Protein AF-A0A1H6FR78-F1 (afdb_monomer_lite)

Radius of gyration: 41.28 Å; chains: 1; bounding box: 86×78×127 Å

pLDDT: mean 72.67, std 25.55, range [26.09, 98.56]

InterPro domains:
  IPR058872 Profilin fold domain, halobacteria [PF26420] (113-208)
  IPR058872 Profilin fold domain, halobacteria [PF26420] (233-324)

Secondary structure (DSSP, 8-state):
---------SSS-----HHHHHHHHHHHHHHHHHHTTSS-S-------HHHHHHHHHHHHHHHTTS------TTTHHHHHHHHHHHTTS-----------HHHHHHHHHHHHHHHHHHHHHHHHHHHHHHHHHHHHHHHHTSSEEEEEEE-SSEEEEEEEETTEEEEEEEEESSS--EEEE-SS-PPPHHHHHHHHHHHHHHHHHHHHHHHTTTTTTTTS---PPPPPP-HHHHHHHHHHHHHHHHHHHHHHHHHHHHH-SEEEEEEEETTEEEEEEEETTEEEEEEESSTT-EEEE-SS-PPPHHHHHHHTTHHHHHHHHHHHHHHHHHHHHHT-------

Foldseek 3Di:
DDDDDDDDDDDPDDDDDPVVVVVVVVVVVVVVVVVVVPDDDDDDDDDDPVVVVVVVVVVVVVQVVVDDDDDDDPPVVVPVVVVVVVVPPPDDDDDDDDPDPPPVVVVVVVVVVLVVVLVVQLVVVQVVLLVLLQVVCVVVVHQWDWDWFDDPFFIWIFTGGNSHTQWIWTDGPDDDIFGSHHPPDRTDRVNNVVVVVCVVVRVVRSVVVVCVCVCVCVPPDPDDDDDDDCVVLVVVLVVLLVVLQVLLLVLLQVCCVPPNAWDKDWDAFPNWIWIWTGGRSGTQWIFIHPPPTFTSDHPPDHTDSVVSVVCSVRSVVVVVVSVVVVVVVVVVVVPDDPDPDD

Structure (mmCIF, N/CA/C/O backbone):
data_AF-A0A1H6FR78-F1
#
_entry.id   AF-A0A1H6FR78-F1
#
loop_
_atom_site.group_PDB
_atom_site.id
_atom_site.type_symbol
_atom_site.label_atom_id
_atom_site.label_alt_id
_atom_site.label_comp_id
_atom_site.label_asym_id
_atom_site.label_entity_id
_atom_site.label_seq_id
_atom_site.pdbx_PDB_ins_code
_atom_site.Cartn_x
_atom_site.Cartn_y
_atom_site.Cartn_z
_atom_site.occupancy
_atom_site.B_iso_or_equiv
_atom_site.auth_seq_id
_atom_site.auth_comp_id
_atom_site.auth_asym_id
_atom_site.auth_atom_id
_atom_site.pdbx_PDB_model_num
ATOM 1 N N . MET A 1 1 ? 3.682 32.209 -3.645 1.00 30.00 1 MET A N 1
ATOM 2 C CA . MET A 1 1 ? 2.782 31.674 -2.605 1.00 30.00 1 MET A CA 1
ATOM 3 C C . MET A 1 1 ? 2.202 30.412 -3.212 1.00 30.00 1 MET A C 1
ATOM 5 O O . MET A 1 1 ? 1.354 30.512 -4.079 1.00 30.00 1 MET A O 1
ATOM 9 N N . PHE A 1 2 ? 2.826 29.270 -2.925 1.00 29.75 2 PHE A N 1
ATOM 10 C CA . PHE A 1 2 ? 2.414 27.967 -3.448 1.00 29.75 2 PHE A CA 1
ATOM 11 C C . PHE A 1 2 ? 1.325 27.424 -2.532 1.00 29.75 2 PHE A C 1
ATOM 13 O O . PHE A 1 2 ? 1.589 27.315 -1.337 1.00 29.75 2 PHE A O 1
ATOM 20 N N . GLN A 1 3 ? 0.152 27.089 -3.069 1.00 28.72 3 GLN A N 1
ATOM 21 C CA . GLN A 1 3 ? -0.768 26.176 -2.398 1.00 28.72 3 GLN A CA 1
ATOM 22 C C . GLN A 1 3 ? -1.690 25.455 -3.392 1.00 28.72 3 GLN A C 1
ATOM 24 O O . GLN A 1 3 ? -2.384 26.084 -4.184 1.00 28.72 3 GLN A O 1
ATOM 29 N N . ASP A 1 4 ? -1.620 24.127 -3.282 1.00 27.92 4 ASP A N 1
ATOM 30 C CA . ASP A 1 4 ? -2.621 23.089 -3.534 1.00 27.92 4 ASP A CA 1
ATOM 31 C C . ASP A 1 4 ? -3.167 22.877 -4.954 1.00 27.92 4 ASP A C 1
ATOM 33 O O . ASP A 1 4 ? -4.267 23.286 -5.313 1.00 27.92 4 ASP A O 1
ATOM 37 N N . VAL A 1 5 ? -2.419 22.070 -5.714 1.00 29.92 5 VAL A N 1
ATOM 38 C CA . VAL A 1 5 ? -2.980 21.182 -6.741 1.00 29.92 5 VAL A CA 1
ATOM 39 C C . VAL A 1 5 ? -3.346 19.869 -6.045 1.00 29.92 5 VAL A C 1
ATOM 41 O O . VAL A 1 5 ? -2.473 19.064 -5.724 1.00 29.92 5 VAL A O 1
ATOM 44 N N . LEU A 1 6 ? -4.635 19.663 -5.778 1.00 26.09 6 LEU A N 1
ATOM 45 C CA . LEU A 1 6 ? -5.169 18.350 -5.417 1.00 26.09 6 LEU A CA 1
ATOM 46 C C . LEU A 1 6 ? -5.268 17.515 -6.698 1.00 26.09 6 LEU A C 1
ATOM 48 O O . LEU A 1 6 ? -6.136 17.752 -7.535 1.00 26.09 6 LEU A O 1
ATOM 52 N N . VAL A 1 7 ? -4.339 16.573 -6.854 1.00 34.00 7 VAL A N 1
ATOM 53 C CA . VAL A 1 7 ? -4.368 15.540 -7.894 1.00 34.00 7 VAL A CA 1
ATOM 54 C C . VAL A 1 7 ? -5.164 14.369 -7.330 1.00 34.00 7 VAL A C 1
ATOM 56 O O . VAL A 1 7 ? -4.667 13.663 -6.454 1.00 34.00 7 VAL A O 1
ATOM 59 N N . ASP A 1 8 ? -6.401 14.190 -7.791 1.00 27.95 8 ASP A N 1
ATOM 60 C CA . ASP A 1 8 ? -7.150 12.963 -7.525 1.00 27.95 8 ASP A CA 1
ATOM 61 C C . ASP A 1 8 ? -6.842 11.960 -8.642 1.00 27.95 8 ASP A C 1
ATOM 63 O O . ASP A 1 8 ? -6.988 12.249 -9.829 1.00 27.95 8 ASP A O 1
ATOM 67 N N . SER A 1 9 ? -6.314 10.809 -8.243 1.00 37.75 9 SER A N 1
ATOM 68 C CA . SER A 1 9 ? -5.796 9.756 -9.111 1.00 37.75 9 SER A CA 1
ATOM 69 C C . SER A 1 9 ? -6.881 8.706 -9.295 1.00 37.75 9 SER A C 1
ATOM 71 O O . SER A 1 9 ? -6.934 7.765 -8.511 1.00 37.75 9 SER A O 1
ATOM 73 N N . TYR A 1 10 ? -7.707 8.834 -10.330 1.00 32.78 10 TYR A N 1
ATOM 74 C CA . TYR A 1 10 ? -8.371 7.706 -10.990 1.00 32.78 10 TYR A CA 1
ATOM 75 C C . TYR A 1 10 ? -8.733 8.151 -12.415 1.00 32.78 10 TYR A C 1
ATOM 77 O O . TYR A 1 10 ? -9.627 8.971 -12.599 1.00 32.78 10 TYR A O 1
ATOM 85 N N . ASP A 1 11 ? -8.030 7.575 -13.394 1.00 30.36 11 ASP A N 1
ATOM 86 C CA . ASP A 1 11 ? -8.078 7.848 -14.841 1.00 30.36 11 ASP A CA 1
ATOM 87 C C . ASP A 1 11 ? -7.281 9.095 -15.288 1.00 30.36 11 ASP A C 1
ATOM 89 O O . ASP A 1 11 ? -7.528 10.218 -14.858 1.00 30.36 11 ASP A O 1
ATOM 93 N N . ASP A 1 12 ? -6.282 8.881 -16.146 1.00 34.88 12 ASP A N 1
ATOM 94 C CA . ASP A 1 12 ? -5.115 9.748 -16.399 1.00 34.88 12 ASP A CA 1
ATOM 95 C C . ASP A 1 12 ? -5.430 10.989 -17.274 1.00 34.88 12 ASP A C 1
ATOM 97 O O . ASP A 1 12 ? -4.791 11.275 -18.288 1.00 34.88 12 ASP A O 1
ATOM 101 N N . THR A 1 13 ? -6.470 11.746 -16.908 1.00 30.31 13 THR A N 1
ATOM 102 C CA . THR A 1 13 ? -6.858 13.004 -17.563 1.00 30.31 13 THR A CA 1
ATOM 103 C C . THR A 1 13 ? -6.692 14.169 -16.590 1.00 30.31 13 THR A C 1
ATOM 105 O O . THR A 1 13 ? -7.493 14.345 -15.675 1.00 30.31 13 THR A O 1
ATOM 108 N N . ILE A 1 14 ? -5.678 15.015 -16.802 1.00 36.44 14 ILE A N 1
ATOM 109 C CA . ILE A 1 14 ? -5.510 16.260 -16.036 1.00 36.44 14 ILE A CA 1
ATOM 110 C C . ILE A 1 14 ? -6.679 17.199 -16.369 1.00 36.44 14 ILE A C 1
ATOM 112 O O . ILE A 1 14 ? -6.724 17.794 -17.446 1.00 36.44 14 ILE A O 1
ATOM 116 N N . GLN A 1 15 ? -7.632 17.344 -15.447 1.00 32.19 15 GLN A N 1
ATOM 117 C CA . GLN A 1 15 ? -8.658 18.381 -15.528 1.00 32.19 15 GLN A CA 1
ATOM 118 C C . GLN A 1 15 ? -8.153 19.643 -14.829 1.00 32.19 15 GLN A C 1
ATOM 120 O O . GLN A 1 15 ? -8.060 19.703 -13.604 1.00 32.19 15 GLN A O 1
ATOM 125 N N . TYR A 1 16 ? -7.809 20.662 -15.615 1.00 41.12 16 TYR A N 1
ATOM 126 C CA . TYR A 1 16 ? -7.556 21.996 -15.080 1.00 41.12 16 TYR A CA 1
ATOM 127 C C . TYR A 1 16 ? -8.877 22.604 -14.607 1.00 41.12 16 TYR A C 1
ATOM 129 O O . TYR A 1 16 ? -9.887 22.531 -15.307 1.00 41.12 16 TYR A O 1
ATOM 137 N N . THR A 1 17 ? -8.881 23.209 -13.422 1.00 37.78 17 THR A N 1
ATOM 138 C CA . THR A 1 17 ? -10.039 23.965 -12.941 1.00 37.78 17 THR A CA 1
ATOM 139 C C . THR A 1 17 ? -10.199 25.246 -13.765 1.00 37.78 17 THR A C 1
ATOM 141 O O . THR A 1 17 ? -9.205 25.861 -14.156 1.00 37.78 17 THR A O 1
ATOM 144 N N . ASP A 1 18 ? -11.441 25.684 -14.006 1.00 39.91 18 ASP A N 1
ATOM 145 C CA . ASP A 1 18 ? -11.742 26.907 -14.779 1.00 39.91 18 ASP A CA 1
ATOM 146 C C . ASP A 1 18 ? -10.986 28.144 -14.249 1.00 39.91 18 ASP A C 1
ATOM 148 O O . ASP A 1 18 ? -10.554 28.995 -15.022 1.00 39.91 18 ASP A O 1
ATOM 152 N N . ALA A 1 19 ? -10.718 28.193 -12.940 1.00 40.41 19 ALA A N 1
ATOM 153 C CA . ALA A 1 19 ? -9.954 29.262 -12.299 1.00 40.41 19 ALA A CA 1
ATOM 154 C C . ALA A 1 19 ? -8.484 29.349 -12.766 1.00 40.41 19 ALA A C 1
ATOM 156 O O . ALA A 1 19 ? -7.924 30.441 -12.829 1.00 40.41 19 ALA A O 1
ATOM 157 N N . PHE A 1 20 ? -7.851 28.223 -13.115 1.00 42.97 20 PHE A N 1
ATOM 158 C CA . PHE A 1 20 ? -6.478 28.209 -13.633 1.00 42.97 20 PHE A CA 1
ATOM 159 C C . PHE A 1 20 ? -6.413 28.716 -15.081 1.00 42.97 20 PHE A C 1
ATOM 161 O O . PHE A 1 20 ? -5.472 29.416 -15.454 1.00 42.97 20 PHE A O 1
ATOM 168 N N . LEU A 1 21 ? -7.431 28.404 -15.889 1.00 42.28 21 LEU A N 1
ATOM 169 C CA . LEU A 1 21 ? -7.524 28.865 -17.275 1.00 42.28 21 LEU A CA 1
ATOM 170 C C . LEU A 1 21 ? -7.845 30.361 -17.364 1.00 42.28 21 LEU A C 1
ATOM 172 O O . LEU A 1 21 ? -7.290 31.037 -18.227 1.00 42.28 21 LEU A O 1
ATOM 176 N N . GLU A 1 22 ? -8.678 30.894 -16.466 1.00 44.56 22 GLU A N 1
ATOM 177 C CA . GLU A 1 22 ? -8.947 32.338 -16.403 1.00 44.56 22 GLU A CA 1
ATOM 178 C C . GLU A 1 22 ? -7.706 33.138 -15.980 1.00 44.56 22 GLU A C 1
ATOM 180 O O . GLU A 1 22 ? -7.392 34.143 -16.611 1.00 44.56 22 GLU A O 1
ATOM 185 N N . GLN A 1 23 ? -6.925 32.650 -15.010 1.00 46.62 23 GLN A N 1
ATOM 186 C CA . GLN A 1 23 ? -5.673 33.293 -14.587 1.00 46.62 23 GLN A CA 1
ATOM 187 C C . GLN A 1 23 ? -4.620 33.326 -15.712 1.00 46.62 23 GLN A C 1
ATOM 189 O O . GLN A 1 23 ? -3.944 34.334 -15.907 1.00 46.62 23 GLN A O 1
ATOM 194 N N . LEU A 1 24 ? -4.496 32.237 -16.480 1.00 45.19 24 LEU A N 1
ATOM 195 C CA . LEU A 1 24 ? -3.565 32.150 -17.610 1.00 45.19 24 LEU A CA 1
ATOM 196 C C . LEU A 1 24 ? -3.977 33.074 -18.769 1.00 45.19 24 LEU A C 1
ATOM 198 O O . LEU A 1 24 ? -3.119 33.591 -19.482 1.00 45.19 24 LEU A O 1
ATOM 202 N N . LEU A 1 25 ? -5.284 33.266 -18.969 1.00 48.41 25 LEU A N 1
ATOM 203 C CA . LEU A 1 25 ? -5.824 34.169 -19.984 1.00 48.41 25 LEU A CA 1
ATOM 204 C C . LEU A 1 25 ? -5.650 35.639 -19.590 1.00 48.41 25 LEU A C 1
ATOM 206 O O . LEU A 1 25 ? -5.256 36.421 -20.452 1.00 48.41 25 LEU A O 1
ATOM 210 N N . ASP A 1 26 ? -5.855 35.991 -18.319 1.00 48.09 26 ASP A N 1
ATOM 211 C CA . ASP A 1 26 ? -5.603 37.344 -17.804 1.00 48.09 26 ASP A CA 1
ATOM 212 C C . ASP A 1 26 ? -4.114 37.723 -17.923 1.00 48.09 26 ASP A C 1
ATOM 214 O O . ASP A 1 26 ? -3.786 38.813 -18.394 1.00 48.09 26 ASP A O 1
ATOM 218 N N . ASP A 1 27 ? -3.194 36.807 -17.598 1.00 43.88 27 ASP A N 1
ATOM 219 C CA . ASP A 1 27 ? -1.747 37.051 -17.727 1.00 43.88 27 ASP A CA 1
ATOM 220 C C . ASP A 1 27 ? -1.300 37.211 -19.199 1.00 43.88 27 ASP A C 1
ATOM 222 O O . ASP A 1 27 ? -0.370 37.966 -19.496 1.00 43.88 27 ASP A O 1
ATOM 226 N N . LEU A 1 28 ? -1.985 36.548 -20.140 1.00 43.88 28 LEU A N 1
ATOM 227 C CA . LEU A 1 28 ? -1.762 36.687 -21.586 1.00 43.88 28 LEU A CA 1
ATOM 228 C C . LEU A 1 28 ? -2.369 37.976 -22.162 1.00 43.88 28 LEU A C 1
ATOM 230 O O . LEU A 1 28 ? -1.804 38.546 -23.098 1.00 43.88 28 LEU A O 1
ATOM 234 N N . GLU A 1 29 ? -3.492 38.454 -21.620 1.00 41.81 29 GLU A N 1
ATOM 235 C CA . GLU A 1 29 ? -4.137 39.703 -22.052 1.00 41.81 29 GLU A CA 1
ATOM 236 C C . GLU A 1 29 ? -3.302 40.931 -21.639 1.00 41.81 29 GLU A C 1
ATOM 238 O O . GLU A 1 29 ? -3.151 41.871 -22.424 1.00 41.81 29 GLU A O 1
ATOM 243 N N . VAL A 1 30 ? -2.642 40.870 -20.474 1.00 37.47 30 VAL A N 1
ATOM 244 C CA . VAL A 1 30 ? -1.713 41.908 -19.987 1.00 37.47 30 VAL A CA 1
ATOM 245 C C . VAL A 1 30 ? -0.471 42.048 -20.881 1.00 37.47 30 VAL A C 1
ATOM 247 O O . VAL A 1 30 ? 0.024 43.159 -21.075 1.00 37.47 30 VAL A O 1
ATOM 250 N N . GLU A 1 31 ? 0.036 40.966 -21.484 1.00 35.38 31 GLU A N 1
ATOM 251 C CA . GLU A 1 31 ? 1.235 41.042 -22.337 1.00 35.38 31 GLU A CA 1
ATOM 252 C C . GLU A 1 31 ? 0.953 41.604 -23.746 1.00 35.38 31 GLU A C 1
ATOM 254 O O . GLU A 1 31 ? 1.851 42.169 -24.380 1.00 35.38 31 GLU A O 1
ATOM 259 N N . ILE A 1 32 ? -0.291 41.496 -24.228 1.00 37.84 32 ILE A N 1
ATOM 260 C CA . ILE A 1 32 ? -0.717 42.036 -25.529 1.00 37.84 32 ILE A CA 1
ATOM 261 C C . ILE A 1 32 ? -0.929 43.555 -25.443 1.00 37.84 32 ILE A C 1
ATOM 263 O O . ILE A 1 32 ? -0.451 44.279 -26.317 1.00 37.84 32 ILE A O 1
ATOM 267 N N . GLU A 1 33 ? -1.543 44.061 -24.365 1.00 34.00 33 GLU A N 1
ATOM 268 C CA . GLU A 1 33 ? -1.727 45.511 -24.160 1.00 34.00 33 GLU A CA 1
ATOM 269 C C . GLU A 1 33 ? -0.393 46.254 -23.962 1.00 34.00 33 GLU A C 1
ATOM 271 O O . GLU A 1 33 ? -0.232 47.386 -24.417 1.00 34.00 33 GLU A O 1
ATOM 276 N N . VAL A 1 34 ? 0.604 45.609 -23.343 1.00 34.56 34 VAL A N 1
ATOM 277 C CA . VAL A 1 34 ? 1.933 46.212 -23.124 1.00 34.56 34 VAL A CA 1
ATOM 278 C C . VAL A 1 34 ? 2.748 46.305 -24.421 1.00 34.56 34 VAL A C 1
ATOM 280 O O . VAL A 1 34 ? 3.613 47.174 -24.535 1.00 34.56 34 VAL A O 1
ATOM 283 N N . ARG A 1 35 ? 2.469 45.465 -25.429 1.00 34.66 35 ARG A N 1
ATOM 284 C CA . ARG A 1 35 ? 3.219 45.455 -26.697 1.00 34.66 35 ARG A CA 1
ATOM 285 C C . ARG A 1 35 ? 2.636 46.383 -27.774 1.00 34.66 35 ARG A C 1
ATOM 287 O O . ARG A 1 35 ? 3.370 46.774 -28.675 1.00 34.66 35 ARG A O 1
ATOM 294 N N . GLU A 1 36 ? 1.374 46.801 -27.657 1.00 37.44 36 GLU A N 1
ATOM 295 C CA . GLU A 1 36 ? 0.783 47.839 -28.526 1.00 37.44 36 GLU A CA 1
ATOM 296 C C . GLU A 1 36 ? 1.187 49.275 -28.130 1.00 37.44 36 GLU A C 1
ATOM 298 O O . GLU A 1 36 ? 0.927 50.217 -28.876 1.00 37.44 36 GLU A O 1
ATOM 303 N N . ALA A 1 37 ? 1.869 49.467 -26.996 1.00 35.22 37 ALA A N 1
ATOM 304 C CA . ALA A 1 37 ? 2.282 50.792 -26.531 1.00 35.22 37 ALA A CA 1
ATOM 305 C C . ALA A 1 37 ? 3.618 51.302 -27.113 1.00 35.22 37 ALA A C 1
ATOM 307 O O . ALA A 1 37 ? 3.965 52.452 -26.843 1.00 35.22 37 ALA A O 1
ATOM 308 N N . ASP A 1 38 ? 4.353 50.502 -27.903 1.00 39.22 38 ASP A N 1
ATOM 309 C CA . ASP A 1 38 ? 5.725 50.856 -28.327 1.00 39.22 38 ASP A CA 1
ATOM 310 C C . ASP A 1 38 ? 5.981 50.889 -29.849 1.00 39.22 38 ASP A C 1
ATOM 312 O O . ASP A 1 38 ? 7.104 51.153 -30.270 1.00 39.22 38 ASP A O 1
ATOM 316 N N . GLU A 1 39 ? 4.964 50.728 -30.707 1.00 38.28 39 GLU A N 1
ATOM 317 C CA . GLU A 1 39 ? 5.112 50.971 -32.157 1.00 38.28 39 GLU A CA 1
ATOM 318 C C . GLU A 1 39 ? 3.958 51.807 -32.751 1.00 38.28 39 GLU A C 1
ATOM 320 O O . GLU A 1 39 ? 3.056 51.320 -33.418 1.00 38.28 39 GLU A O 1
ATOM 325 N N . ASN A 1 40 ? 4.103 53.117 -32.536 1.00 33.41 40 ASN A N 1
ATOM 326 C CA . ASN A 1 40 ? 3.824 54.248 -33.430 1.00 33.41 40 ASN A CA 1
ATOM 327 C C . ASN A 1 40 ? 2.395 54.687 -33.819 1.00 33.41 40 ASN A C 1
ATOM 329 O O . ASN A 1 40 ? 1.518 53.935 -34.231 1.00 33.41 40 ASN A O 1
ATOM 333 N N . GLU A 1 41 ? 2.257 56.018 -33.808 1.00 43.41 41 GLU A N 1
ATOM 334 C CA . GLU A 1 41 ? 1.238 56.816 -34.485 1.00 43.41 41 GLU A CA 1
ATOM 335 C C . GLU A 1 41 ? 0.974 56.318 -35.921 1.00 43.41 41 GLU A C 1
ATOM 337 O O . GLU A 1 41 ? 1.841 56.396 -36.790 1.00 43.41 41 GLU A O 1
ATOM 342 N N . GLY A 1 42 ? -0.246 55.865 -36.211 1.00 30.66 42 GLY A N 1
ATOM 343 C CA . GLY A 1 42 ? -0.654 55.539 -37.580 1.00 30.66 42 GLY A CA 1
ATOM 344 C C . GLY A 1 42 ? -1.864 54.619 -37.610 1.00 30.66 42 GLY A C 1
ATOM 345 O O . GLY A 1 42 ? -1.774 53.473 -37.203 1.00 30.66 42 GLY A O 1
ATOM 346 N N . GLY A 1 43 ? -3.020 55.128 -38.034 1.00 34.00 43 GLY A N 1
ATOM 347 C CA . GLY A 1 43 ? -4.304 54.447 -37.860 1.00 34.00 43 GLY A CA 1
ATOM 348 C C . GLY A 1 43 ? -4.603 53.269 -38.800 1.00 34.00 43 GLY A C 1
ATOM 349 O O . GLY A 1 43 ? -4.041 53.154 -39.884 1.00 34.00 43 GLY A O 1
ATOM 350 N N . GLY A 1 44 ? -5.620 52.496 -38.392 1.00 29.88 44 GLY A N 1
ATOM 351 C CA . GLY A 1 44 ? -6.312 51.450 -39.163 1.00 29.88 44 GLY A CA 1
ATOM 352 C C . GLY A 1 44 ? -5.757 50.055 -38.859 1.00 29.88 44 GLY A C 1
ATOM 353 O O . GLY A 1 44 ? -4.559 49.861 -38.915 1.00 29.88 44 GLY A O 1
ATOM 354 N N . ASP A 1 45 ? -6.510 49.016 -38.517 1.00 34.09 45 ASP A N 1
ATOM 355 C CA . ASP A 1 45 ? -7.928 48.715 -38.665 1.00 34.09 45 ASP A CA 1
ATOM 356 C C . ASP A 1 45 ? -8.316 47.731 -37.544 1.00 34.09 45 ASP A C 1
ATOM 358 O O . ASP A 1 45 ? -7.505 46.942 -37.058 1.00 34.09 45 ASP A O 1
ATOM 362 N N . ARG A 1 46 ? -9.552 47.826 -37.068 1.00 38.66 46 ARG A N 1
ATOM 363 C CA . ARG A 1 46 ? -9.999 47.217 -35.813 1.00 38.66 46 ARG A CA 1
ATOM 364 C C . ARG A 1 46 ? -10.299 45.734 -36.048 1.00 38.66 46 ARG A C 1
ATOM 366 O O . ARG A 1 46 ? -11.426 45.389 -36.395 1.00 38.66 46 ARG A O 1
ATOM 373 N N . ILE A 1 47 ? -9.303 44.862 -35.864 1.00 38.94 47 ILE A N 1
ATOM 374 C CA . ILE A 1 47 ? -9.499 43.407 -35.935 1.00 38.94 47 ILE A CA 1
ATOM 375 C C . ILE A 1 47 ? -10.542 43.001 -34.884 1.00 38.94 47 ILE A C 1
ATOM 377 O O . ILE A 1 47 ? -10.411 43.265 -33.688 1.00 38.94 47 ILE A O 1
ATOM 381 N N . ASP A 1 48 ? -11.629 42.404 -35.367 1.00 41.00 48 ASP A N 1
ATOM 382 C CA . ASP A 1 48 ? -12.784 41.997 -34.577 1.00 41.00 48 ASP A CA 1
ATOM 383 C C . ASP A 1 48 ? -12.360 40.998 -33.483 1.00 41.00 48 ASP A C 1
ATOM 385 O O . ASP A 1 48 ? -11.816 39.927 -33.769 1.00 41.00 48 ASP A O 1
ATOM 389 N N . ARG A 1 49 ? -12.619 41.340 -32.212 1.00 41.50 49 ARG A N 1
ATOM 390 C CA . ARG A 1 49 ? -12.177 40.599 -31.009 1.00 41.50 49 ARG A CA 1
ATOM 391 C C . ARG A 1 49 ? -12.623 39.131 -30.991 1.00 41.50 49 ARG A C 1
ATOM 393 O O . ARG A 1 49 ? -12.077 38.320 -30.247 1.00 41.50 49 ARG A O 1
ATOM 400 N N . ARG A 1 50 ? -13.616 38.763 -31.809 1.00 36.66 50 ARG A N 1
ATOM 401 C CA . ARG A 1 50 ? -14.067 37.373 -31.979 1.00 36.66 50 ARG A CA 1
ATOM 402 C C . ARG A 1 50 ? -13.170 36.544 -32.903 1.00 36.66 50 ARG A C 1
ATOM 404 O O . ARG A 1 50 ? -13.054 35.342 -32.679 1.00 36.66 50 ARG A O 1
ATOM 411 N N . ALA A 1 51 ? -12.508 37.158 -33.885 1.00 35.22 51 ALA A N 1
ATOM 412 C CA . ALA A 1 51 ? -11.585 36.466 -34.786 1.00 35.22 51 ALA A CA 1
ATOM 413 C C . ALA A 1 51 ? -10.265 36.110 -34.077 1.00 35.22 51 ALA A C 1
ATOM 415 O O . ALA A 1 51 ? -9.776 34.992 -34.228 1.00 35.22 51 ALA A O 1
ATOM 416 N N . GLY A 1 52 ? -9.754 37.002 -33.218 1.00 35.09 52 GLY A N 1
ATOM 417 C CA . GLY A 1 52 ? -8.565 36.739 -32.393 1.00 35.09 52 GLY A CA 1
ATOM 418 C C . GLY A 1 52 ? -8.751 35.566 -31.421 1.00 35.09 52 GLY A C 1
ATOM 419 O O . GLY A 1 52 ? -7.894 34.688 -31.339 1.00 35.09 52 GLY A O 1
ATOM 420 N N . ARG A 1 53 ? -9.923 35.473 -30.769 1.00 37.38 53 ARG A N 1
ATOM 421 C CA . ARG A 1 53 ? -10.274 34.348 -29.878 1.00 37.38 53 ARG A CA 1
ATOM 422 C C . ARG A 1 53 ? -10.309 32.995 -30.598 1.00 37.38 53 ARG A C 1
ATOM 424 O O . ARG A 1 53 ? -9.856 32.001 -30.040 1.00 37.38 53 ARG A O 1
ATOM 431 N N . ALA A 1 54 ? -10.809 32.942 -31.834 1.00 36.31 54 ALA A N 1
ATOM 432 C CA . ALA A 1 54 ? -10.885 31.696 -32.602 1.00 36.31 54 ALA A CA 1
ATOM 433 C C . ALA A 1 54 ? -9.507 31.211 -33.090 1.00 36.31 54 ALA A C 1
ATOM 435 O O . ALA A 1 54 ? -9.255 30.006 -33.118 1.00 36.31 54 ALA A O 1
ATOM 436 N N . VAL A 1 55 ? -8.598 32.136 -33.424 1.00 39.38 55 VAL A N 1
ATOM 437 C CA . VAL A 1 55 ? -7.222 31.807 -33.829 1.00 39.38 55 VAL A CA 1
ATOM 438 C C . VAL A 1 55 ? -6.394 31.329 -32.634 1.00 39.38 55 VAL A C 1
ATOM 440 O O . VAL A 1 55 ? -5.691 30.332 -32.763 1.00 39.38 55 VAL A O 1
ATOM 443 N N . ALA A 1 56 ? -6.537 31.952 -31.459 1.00 40.25 56 ALA A N 1
ATOM 444 C CA . ALA A 1 56 ? -5.845 31.524 -30.240 1.00 40.25 56 ALA A CA 1
ATOM 445 C C . ALA A 1 56 ? -6.295 30.128 -29.772 1.00 40.25 56 ALA A C 1
ATOM 447 O O . ALA A 1 56 ? -5.455 29.268 -29.518 1.00 40.25 56 ALA A O 1
ATOM 448 N N . ILE A 1 57 ? -7.607 29.855 -29.759 1.00 42.22 57 ILE A N 1
ATOM 449 C CA . ILE A 1 57 ? -8.154 28.532 -29.405 1.00 42.22 57 ILE A CA 1
ATOM 450 C C . ILE A 1 57 ? -7.756 27.473 -30.450 1.00 42.22 57 ILE A C 1
ATOM 452 O O . ILE A 1 57 ? -7.403 26.350 -30.090 1.00 42.22 57 ILE A O 1
ATOM 456 N N . GLY A 1 58 ? -7.744 27.828 -31.741 1.00 34.09 58 GLY A N 1
ATOM 457 C CA . GLY A 1 58 ? -7.300 26.937 -32.816 1.00 34.09 58 GLY A CA 1
ATOM 458 C C . GLY A 1 58 ? -5.803 26.608 -32.767 1.00 34.09 58 GLY A C 1
ATOM 459 O O . GLY A 1 58 ? -5.413 25.478 -33.066 1.00 34.09 58 GLY A O 1
ATOM 460 N N . LEU A 1 59 ? -4.963 27.562 -32.352 1.00 37.41 59 LEU A N 1
ATOM 461 C CA . LEU A 1 59 ? -3.524 27.362 -32.180 1.00 37.41 59 LEU A CA 1
ATOM 462 C C . LEU A 1 59 ? -3.227 26.521 -30.929 1.00 37.41 59 LEU A C 1
ATOM 464 O O . LEU A 1 59 ? -2.411 25.606 -30.996 1.00 37.41 59 LEU A O 1
ATOM 468 N N . PHE A 1 60 ? -3.955 26.751 -29.831 1.00 37.09 60 PHE A N 1
ATOM 469 C CA . PHE A 1 60 ? -3.814 25.989 -28.586 1.00 37.09 60 PHE A CA 1
ATOM 470 C C . PHE A 1 60 ? -4.274 24.531 -28.747 1.00 37.09 60 PHE A C 1
ATOM 472 O O . PHE A 1 60 ? -3.571 23.610 -28.338 1.00 37.09 60 PHE A O 1
ATOM 479 N N . ALA A 1 61 ? -5.388 24.289 -29.450 1.00 34.53 61 ALA A N 1
ATOM 480 C CA . ALA A 1 61 ? -5.857 22.937 -29.772 1.00 34.53 61 ALA A CA 1
ATOM 481 C C . ALA A 1 61 ? -4.913 22.184 -30.732 1.00 34.53 61 ALA A C 1
ATOM 483 O O . ALA A 1 61 ? -4.826 20.956 -30.689 1.00 34.53 61 ALA A O 1
ATOM 484 N N . ARG A 1 62 ? -4.175 22.903 -31.591 1.00 30.45 62 ARG A N 1
ATOM 485 C CA . ARG A 1 62 ? -3.155 22.310 -32.471 1.00 30.45 62 ARG A CA 1
ATOM 486 C C . ARG A 1 62 ? -1.846 22.023 -31.730 1.00 30.45 62 ARG A C 1
ATOM 488 O O . ARG A 1 62 ? -1.206 21.020 -32.034 1.00 30.45 62 ARG A O 1
ATOM 495 N N . LEU A 1 63 ? -1.498 22.844 -30.739 1.00 35.03 63 LEU A N 1
ATOM 496 C CA . LEU A 1 63 ? -0.349 22.642 -29.851 1.00 35.03 63 LEU A CA 1
ATOM 497 C C . LEU A 1 63 ? -0.583 21.498 -28.849 1.00 35.03 63 LEU A C 1
ATOM 499 O O . LEU A 1 63 ? 0.331 20.726 -28.597 1.00 35.03 63 LEU A O 1
ATOM 503 N N . HIS A 1 64 ? -1.819 21.273 -28.393 1.00 35.22 64 HIS A N 1
ATOM 504 C CA . HIS A 1 64 ? -2.149 20.135 -27.519 1.00 35.22 64 HIS A CA 1
ATOM 505 C C . HIS A 1 64 ? -2.044 18.758 -28.209 1.00 35.22 64 HIS A C 1
ATOM 507 O O . HIS A 1 64 ? -1.957 17.735 -27.535 1.00 35.22 64 HIS A O 1
ATOM 513 N N . ARG A 1 65 ? -2.035 18.711 -29.552 1.00 32.41 65 ARG A N 1
ATOM 514 C CA . ARG A 1 65 ? -1.857 17.473 -30.339 1.00 32.41 65 ARG A CA 1
ATOM 515 C C . ARG A 1 65 ? -0.385 17.128 -30.599 1.00 32.41 65 ARG A C 1
ATOM 517 O O . ARG A 1 65 ? -0.091 16.036 -31.073 1.00 32.41 65 ARG A O 1
ATOM 524 N N . VAL A 1 66 ? 0.527 18.050 -30.298 1.00 29.30 66 VAL A N 1
ATOM 525 C CA . VAL A 1 66 ? 1.978 17.887 -30.431 1.00 29.30 66 VAL A CA 1
ATOM 526 C C . VAL A 1 66 ? 2.572 18.180 -29.058 1.00 29.30 66 VAL A C 1
ATOM 528 O O . VAL A 1 66 ? 3.097 19.257 -28.807 1.00 29.30 66 VAL A O 1
ATOM 531 N N . GLY A 1 67 ? 2.393 17.247 -28.123 1.00 31.78 67 GLY A N 1
ATOM 532 C CA . GLY A 1 67 ? 2.825 17.441 -26.742 1.00 31.78 67 GLY A CA 1
ATOM 533 C C . GLY A 1 67 ? 4.336 17.626 -26.643 1.00 31.78 67 GLY A C 1
ATOM 534 O O . GLY A 1 67 ? 5.061 16.698 -26.964 1.00 31.78 67 GLY A O 1
ATOM 535 N N . TRP A 1 68 ? 4.794 18.792 -26.182 1.00 34.72 68 TRP A N 1
ATOM 536 C CA . TRP A 1 68 ? 6.133 19.038 -25.625 1.00 34.72 68 TRP A CA 1
ATOM 537 C C . TRP A 1 68 ? 5.999 20.162 -24.579 1.00 34.72 68 TRP A C 1
ATOM 539 O O . TRP A 1 68 ? 5.374 21.182 -24.847 1.00 34.72 68 TRP A O 1
ATOM 549 N N . VAL A 1 69 ? 6.289 19.889 -23.301 1.00 29.50 69 VAL A N 1
ATOM 550 C CA . VAL A 1 69 ? 7.598 20.018 -22.622 1.00 29.50 69 VAL A CA 1
ATOM 551 C C . VAL A 1 69 ? 8.107 21.465 -22.611 1.00 29.50 69 VAL A C 1
ATOM 553 O O . VAL A 1 69 ? 8.364 22.065 -23.649 1.00 29.50 69 VAL A O 1
ATOM 556 N N . PHE A 1 70 ? 8.248 21.969 -21.383 1.00 29.64 70 PHE A N 1
ATOM 557 C CA . PHE A 1 70 ? 8.828 23.240 -20.942 1.00 29.64 70 PHE A CA 1
ATOM 558 C C . PHE A 1 70 ? 9.870 23.842 -21.908 1.00 29.64 70 PHE A C 1
ATOM 560 O O . PHE A 1 70 ? 10.938 23.265 -22.114 1.00 29.64 70 PHE A O 1
ATOM 567 N N . LEU A 1 71 ? 9.593 25.045 -22.420 1.00 29.33 71 LEU A N 1
ATOM 568 C CA . LEU A 1 71 ? 10.582 25.932 -23.034 1.00 29.33 71 LEU A CA 1
ATOM 569 C C . LEU A 1 71 ? 10.454 27.336 -22.431 1.00 29.33 71 LEU A C 1
ATOM 571 O O . LEU A 1 71 ? 9.354 27.869 -22.292 1.00 29.33 71 LEU A O 1
ATOM 575 N N . ASP A 1 72 ? 11.603 27.902 -22.067 1.00 31.00 72 ASP A N 1
ATOM 576 C CA . ASP A 1 72 ? 11.773 29.255 -21.536 1.00 31.00 72 ASP A CA 1
ATOM 577 C C . ASP A 1 72 ? 11.319 30.319 -22.559 1.00 31.00 72 ASP A C 1
ATOM 579 O O . ASP A 1 72 ? 11.510 30.181 -23.770 1.00 31.00 72 ASP A O 1
ATOM 583 N N . SER A 1 73 ? 10.691 31.394 -22.078 1.00 34.84 73 SER A N 1
ATOM 584 C CA . SER A 1 73 ? 9.792 32.266 -22.857 1.00 34.84 73 SER A CA 1
ATOM 585 C C . SER A 1 73 ? 10.474 33.177 -23.890 1.00 34.84 73 SER A C 1
ATOM 587 O O . SER A 1 73 ? 9.798 33.900 -24.629 1.00 34.84 73 SER A O 1
ATOM 589 N N . ARG A 1 74 ? 11.809 33.162 -23.981 1.00 35.31 74 ARG A N 1
ATOM 590 C CA . ARG A 1 74 ? 12.569 34.065 -24.861 1.00 35.31 74 ARG A CA 1
ATOM 591 C C . ARG A 1 74 ? 12.849 33.510 -26.259 1.00 35.31 74 ARG A C 1
ATOM 593 O O . ARG A 1 74 ? 12.901 34.309 -27.191 1.00 35.31 74 ARG A O 1
ATOM 600 N N . ASP A 1 75 ? 12.921 32.193 -26.447 1.00 39.38 75 ASP A N 1
ATOM 601 C CA . ASP A 1 75 ? 13.305 31.609 -27.747 1.00 39.38 75 ASP A CA 1
ATOM 602 C C . ASP A 1 75 ? 12.132 31.412 -28.721 1.00 39.38 75 ASP A C 1
ATOM 604 O O . ASP A 1 75 ? 12.308 31.461 -29.940 1.00 39.38 75 ASP A O 1
ATOM 608 N N . ALA A 1 76 ? 10.896 31.313 -28.223 1.00 35.91 76 ALA A N 1
ATOM 609 C CA . ALA A 1 76 ? 9.710 31.212 -29.079 1.00 35.91 76 ALA A CA 1
ATOM 610 C C . ALA A 1 76 ? 9.448 32.493 -29.907 1.00 35.91 76 ALA A C 1
ATOM 612 O O . ALA A 1 76 ? 8.833 32.435 -30.974 1.00 35.91 76 ALA A O 1
ATOM 613 N N . ARG A 1 77 ? 9.947 33.654 -29.451 1.00 35.47 77 ARG A N 1
ATOM 614 C CA . ARG A 1 77 ? 9.768 34.957 -30.120 1.00 35.47 77 ARG A CA 1
ATOM 615 C C . ARG A 1 77 ? 10.600 35.110 -31.401 1.00 35.47 77 ARG A C 1
ATOM 617 O O . ARG A 1 77 ? 10.187 35.858 -32.282 1.00 35.47 77 ARG A O 1
ATOM 624 N N . GLY A 1 78 ? 11.731 34.409 -31.531 1.00 33.88 78 GLY A N 1
ATOM 625 C CA . GLY A 1 78 ? 12.618 34.521 -32.699 1.00 33.88 78 GLY A CA 1
ATOM 626 C C . GLY A 1 78 ? 12.101 33.782 -33.937 1.00 33.88 78 GLY A C 1
ATOM 627 O O . GLY A 1 78 ? 12.160 34.299 -35.050 1.00 33.88 78 GLY A O 1
ATOM 628 N N . ILE A 1 79 ? 11.512 32.602 -33.739 1.00 38.94 79 ILE A N 1
ATOM 629 C CA . ILE A 1 79 ? 11.146 31.688 -34.834 1.00 38.94 79 ILE A CA 1
ATOM 630 C C . ILE A 1 79 ? 9.894 32.170 -35.591 1.00 38.94 79 ILE A C 1
ATOM 632 O O . ILE A 1 79 ? 9.772 31.978 -36.801 1.00 38.94 79 ILE A O 1
ATOM 636 N N . ALA A 1 80 ? 8.969 32.851 -34.908 1.00 34.56 80 ALA A N 1
ATOM 637 C CA . ALA A 1 80 ? 7.732 33.332 -35.524 1.00 34.56 80 ALA A CA 1
ATOM 638 C C . ALA A 1 80 ? 7.944 34.534 -36.473 1.00 34.56 80 ALA A C 1
ATOM 640 O O . ALA A 1 80 ? 7.222 34.667 -37.462 1.00 34.56 80 ALA A O 1
ATOM 641 N N . LEU A 1 81 ? 8.947 35.384 -36.216 1.00 33.66 81 LEU A N 1
ATOM 642 C CA . LEU A 1 81 ? 9.225 36.581 -37.022 1.00 33.66 81 LEU A CA 1
ATOM 643 C C . LEU A 1 81 ? 9.995 36.278 -38.323 1.00 33.66 81 LEU A C 1
ATOM 645 O O . LEU A 1 81 ? 9.773 36.946 -39.333 1.00 33.66 81 LEU A O 1
ATOM 649 N N . GLU A 1 82 ? 10.839 35.242 -38.362 1.00 40.06 82 GLU A N 1
ATOM 650 C CA . GLU A 1 82 ? 11.556 34.862 -39.594 1.00 40.06 82 GLU A CA 1
ATOM 651 C C . GLU A 1 82 ? 10.642 34.235 -40.660 1.00 40.06 82 GLU A C 1
ATOM 653 O O . GLU A 1 82 ? 10.858 34.426 -41.860 1.00 40.06 82 GLU A O 1
ATOM 658 N N . SER A 1 83 ? 9.583 33.536 -40.244 1.00 37.25 83 SER A N 1
ATOM 659 C CA . SER A 1 83 ? 8.658 32.857 -41.162 1.00 37.25 83 SER A CA 1
ATOM 660 C C . SER A 1 83 ? 7.768 33.840 -41.948 1.00 37.25 83 SER A C 1
ATOM 662 O O . SER A 1 83 ? 7.480 33.638 -43.132 1.00 37.25 83 SER A O 1
ATOM 664 N N . LEU A 1 84 ? 7.403 34.972 -41.333 1.00 31.33 84 LEU A N 1
ATOM 665 C CA . LEU A 1 84 ? 6.593 36.017 -41.974 1.00 31.33 84 LEU A CA 1
ATOM 666 C C . LEU A 1 84 ? 7.387 36.832 -43.008 1.00 31.33 84 LEU A C 1
ATOM 668 O O . LEU A 1 84 ? 6.847 37.175 -44.060 1.00 31.33 84 LEU A O 1
ATOM 672 N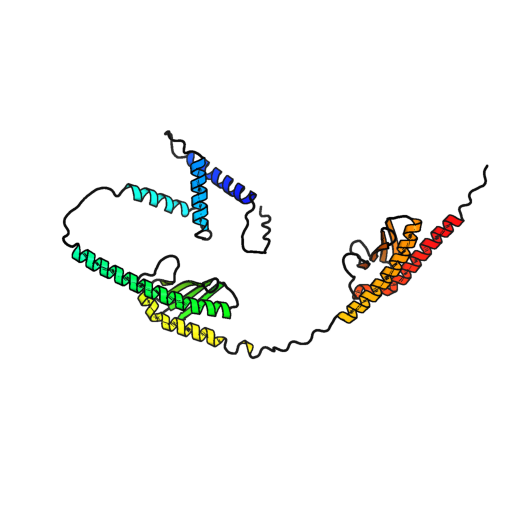 N . THR A 1 85 ? 8.681 37.071 -42.775 1.00 36.31 85 THR A N 1
ATOM 673 C CA . THR A 1 85 ? 9.531 37.862 -43.686 1.00 36.31 85 THR A CA 1
ATOM 674 C C . THR A 1 85 ? 9.932 37.087 -44.949 1.00 36.31 85 THR A C 1
ATOM 676 O O . THR A 1 85 ? 10.128 37.677 -46.010 1.00 36.31 85 THR A O 1
ATOM 679 N N . ARG A 1 86 ? 10.008 35.749 -44.882 1.00 35.16 86 ARG A N 1
ATOM 680 C CA . ARG A 1 86 ? 10.438 34.907 -46.016 1.00 35.16 86 ARG A CA 1
ATOM 681 C C . ARG A 1 86 ? 9.362 34.718 -47.089 1.00 35.16 86 ARG A C 1
ATOM 683 O O . ARG A 1 86 ? 9.691 34.483 -48.248 1.00 35.16 86 ARG A O 1
ATOM 690 N N . THR A 1 87 ? 8.092 34.865 -46.722 1.00 35.03 87 THR A N 1
ATOM 691 C CA . THR A 1 87 ? 6.959 34.647 -47.638 1.00 35.03 87 THR A CA 1
ATOM 692 C C . THR A 1 87 ? 6.725 35.843 -48.576 1.00 35.03 87 THR A C 1
ATOM 694 O O . THR A 1 87 ? 6.123 35.678 -49.631 1.00 35.03 87 THR A O 1
ATOM 697 N N . MET A 1 88 ? 7.238 37.040 -48.254 1.00 31.52 88 MET A N 1
ATOM 698 C CA . MET A 1 88 ? 6.988 38.259 -49.044 1.00 31.52 88 MET A CA 1
ATOM 699 C C . MET A 1 88 ? 8.072 38.621 -50.081 1.00 31.52 88 MET A C 1
ATOM 701 O O . MET A 1 88 ? 7.854 39.553 -50.851 1.00 31.52 88 MET A O 1
ATOM 705 N N . THR A 1 89 ? 9.202 37.900 -50.161 1.00 36.34 89 THR A N 1
ATOM 706 C CA . THR A 1 89 ? 10.377 38.361 -50.946 1.00 36.34 89 THR A CA 1
ATOM 707 C C . THR A 1 89 ? 10.655 37.601 -52.253 1.00 36.34 89 THR A C 1
ATOM 709 O O . THR A 1 89 ? 11.329 38.142 -53.121 1.00 36.34 89 THR A O 1
ATOM 712 N N . ASN A 1 90 ? 10.124 36.394 -52.477 1.00 36.66 90 ASN A N 1
ATOM 713 C CA . ASN A 1 90 ? 10.447 35.618 -53.687 1.00 36.66 90 ASN A CA 1
ATOM 714 C C . ASN A 1 90 ? 9.315 35.640 -54.717 1.00 36.66 90 ASN A C 1
ATOM 716 O O . ASN A 1 90 ? 8.530 34.702 -54.833 1.00 36.66 90 ASN A O 1
ATOM 720 N N . GLY A 1 91 ? 9.263 36.721 -55.487 1.00 38.50 91 GLY A N 1
ATOM 721 C CA . GLY A 1 91 ? 8.405 36.828 -56.656 1.00 38.50 91 GLY A CA 1
ATOM 722 C C . GLY A 1 91 ? 8.931 37.852 -57.650 1.00 38.50 91 GLY A C 1
ATOM 723 O O . GLY A 1 91 ? 8.301 38.888 -57.793 1.00 38.50 91 GLY A O 1
ATOM 724 N N . SER A 1 92 ? 10.069 37.586 -58.304 1.00 33.28 92 SER A N 1
ATOM 725 C CA . SER A 1 92 ? 10.370 38.051 -59.672 1.00 33.28 92 SER A CA 1
ATOM 726 C C . SER A 1 92 ? 11.744 37.554 -60.146 1.00 33.28 92 SER A C 1
ATOM 728 O O . SER A 1 92 ? 12.679 37.568 -59.354 1.00 33.28 92 SER A O 1
ATOM 730 N N . GLU A 1 93 ? 11.827 37.232 -61.446 1.00 32.19 93 GLU A N 1
ATOM 731 C CA . GLU A 1 93 ? 13.038 37.193 -62.305 1.00 32.19 93 GLU A CA 1
ATOM 732 C C . GLU A 1 93 ? 14.032 36.030 -62.051 1.00 32.19 93 GLU A C 1
ATOM 734 O O . GLU A 1 93 ? 14.314 35.665 -60.922 1.00 32.19 93 GLU A O 1
ATOM 739 N N . GLU A 1 94 ? 14.602 35.323 -63.030 1.00 31.70 94 GLU A N 1
ATOM 740 C CA . GLU A 1 94 ? 14.785 35.513 -64.472 1.00 31.70 94 GLU A CA 1
ATOM 741 C C . GLU A 1 94 ? 15.100 34.125 -65.073 1.00 31.70 94 GLU A C 1
ATOM 743 O O . GLU A 1 94 ? 15.728 33.288 -64.423 1.00 31.70 94 GLU A O 1
ATOM 748 N N . SER A 1 95 ? 14.613 33.842 -66.281 1.00 35.78 95 SER A N 1
ATOM 749 C CA . SER A 1 95 ? 14.867 32.589 -67.001 1.00 35.78 95 SER A CA 1
ATOM 750 C C . SER A 1 95 ? 16.047 32.769 -67.945 1.00 35.78 95 SER A C 1
ATOM 752 O O . SER A 1 95 ? 15.982 33.650 -68.792 1.00 35.78 95 SER A O 1
ATOM 754 N N . ASP A 1 96 ? 17.043 31.890 -67.858 1.00 32.28 96 ASP A N 1
ATOM 755 C CA . ASP A 1 96 ? 17.983 31.630 -68.948 1.00 32.28 96 ASP A CA 1
ATOM 756 C C . ASP A 1 96 ? 18.286 30.125 -69.034 1.00 32.28 96 ASP A C 1
ATOM 758 O O . ASP A 1 96 ? 18.310 29.402 -68.037 1.00 32.28 96 ASP A O 1
ATOM 762 N N . GLU A 1 97 ? 18.425 29.666 -70.276 1.00 44.41 97 GLU A N 1
ATOM 763 C CA . GLU A 1 97 ? 18.455 28.282 -70.756 1.00 44.41 97 GLU A CA 1
ATOM 764 C C . GLU A 1 97 ? 19.335 27.306 -69.953 1.00 44.41 97 GLU A C 1
ATOM 766 O O . GLU A 1 97 ? 20.559 27.420 -69.922 1.00 44.41 97 GLU A O 1
ATOM 771 N N . ILE A 1 98 ? 18.722 26.219 -69.468 1.00 42.97 98 ILE A N 1
ATOM 772 C CA . ILE A 1 98 ? 19.399 24.933 -69.264 1.00 42.97 98 ILE A CA 1
ATOM 773 C C . ILE A 1 98 ? 18.591 23.869 -70.010 1.00 42.97 98 ILE A C 1
ATOM 775 O O . ILE A 1 98 ? 17.483 23.505 -69.616 1.00 42.97 98 ILE A O 1
ATOM 779 N N . GLY A 1 99 ? 19.152 23.353 -71.103 1.00 47.41 99 GLY A N 1
ATOM 780 C CA . GLY A 1 99 ? 18.710 22.078 -71.650 1.00 47.41 99 GLY A CA 1
ATOM 781 C C . GLY A 1 99 ? 18.969 20.976 -70.624 1.00 47.41 99 GLY A C 1
ATOM 782 O O . GLY A 1 99 ? 20.114 20.776 -70.222 1.00 47.41 99 GLY A O 1
ATOM 783 N N . GLY A 1 100 ? 17.919 20.269 -70.202 1.00 43.03 100 GLY A N 1
ATOM 784 C CA . GLY A 1 100 ? 18.073 19.083 -69.361 1.00 43.03 100 GLY A CA 1
ATOM 785 C C . GLY A 1 100 ? 16.891 18.746 -68.464 1.00 43.03 100 GLY A C 1
ATOM 786 O O . GLY A 1 100 ? 17.127 18.408 -67.312 1.00 43.03 100 GLY A O 1
ATOM 787 N N . THR A 1 101 ? 15.645 18.795 -68.946 1.00 47.62 101 THR A N 1
ATOM 788 C CA . THR A 1 101 ? 14.532 18.191 -68.187 1.00 47.62 101 THR A CA 1
ATOM 789 C C . THR A 1 101 ? 14.747 16.684 -68.040 1.00 47.62 101 THR A C 1
ATOM 791 O O . THR A 1 101 ? 14.636 16.185 -66.939 1.00 47.62 101 THR A O 1
ATOM 794 N N . ASP A 1 102 ? 15.240 16.000 -69.077 1.00 49.50 102 ASP A N 1
ATOM 795 C CA . ASP A 1 102 ? 15.541 14.552 -69.068 1.00 49.50 102 ASP A CA 1
ATOM 796 C C . ASP A 1 102 ? 16.640 14.148 -68.053 1.00 49.50 102 ASP A C 1
ATOM 798 O O . ASP A 1 102 ? 16.598 13.081 -67.446 1.00 49.50 102 ASP A O 1
ATOM 802 N N . GLY A 1 103 ? 17.653 15.002 -67.852 1.00 43.22 103 GLY A N 1
ATOM 803 C CA . GLY A 1 103 ? 18.746 14.751 -66.900 1.00 43.22 103 GLY A CA 1
ATOM 804 C C . GLY A 1 103 ? 18.383 15.100 -65.455 1.00 43.22 103 GLY A C 1
ATOM 805 O O . GLY A 1 103 ? 18.859 14.443 -64.531 1.00 43.22 103 GLY A O 1
ATOM 806 N N . LEU A 1 104 ? 17.528 16.110 -65.265 1.00 44.78 104 LEU A N 1
ATOM 807 C CA . LEU A 1 104 ? 16.918 16.429 -63.975 1.00 44.78 104 LEU A CA 1
ATOM 808 C C . LEU A 1 104 ? 15.871 15.381 -63.590 1.00 44.78 104 LEU A C 1
ATOM 810 O O . LEU A 1 104 ? 15.884 14.949 -62.451 1.00 44.78 104 LEU A O 1
ATOM 814 N N . GLU A 1 105 ? 15.040 14.918 -64.523 1.00 48.72 105 GLU A N 1
ATOM 815 C CA . GLU A 1 105 ? 14.046 13.856 -64.314 1.00 48.72 105 GLU A CA 1
ATOM 816 C C . GLU A 1 105 ? 14.726 12.533 -63.934 1.00 48.72 105 GLU A C 1
ATOM 818 O O . GLU A 1 105 ? 14.378 11.955 -62.914 1.00 48.72 105 GLU A O 1
ATOM 823 N N . ALA A 1 106 ? 15.786 12.114 -64.636 1.00 55.56 106 ALA A N 1
ATOM 824 C CA . ALA A 1 106 ? 16.540 10.910 -64.264 1.00 55.56 106 ALA A CA 1
ATOM 825 C C . ALA A 1 106 ? 17.306 11.040 -62.927 1.00 55.56 106 ALA A C 1
ATOM 827 O O . ALA A 1 106 ? 17.469 10.058 -62.201 1.00 55.56 106 ALA A O 1
ATOM 828 N N . ALA A 1 107 ? 17.806 12.236 -62.592 1.00 54.59 107 ALA A N 1
ATOM 829 C CA . ALA A 1 107 ? 18.438 12.492 -61.295 1.00 54.59 107 ALA A CA 1
ATOM 830 C C . ALA A 1 107 ? 17.411 12.533 -60.150 1.00 54.59 107 ALA A C 1
ATOM 832 O O . ALA A 1 107 ? 17.711 12.059 -59.056 1.00 54.59 107 ALA A O 1
ATOM 833 N N . VAL A 1 108 ? 16.211 13.059 -60.411 1.00 60.25 108 VAL A N 1
ATOM 834 C CA . VAL A 1 108 ? 15.067 13.071 -59.489 1.00 60.25 108 VAL A CA 1
ATOM 835 C C . VAL A 1 108 ? 14.548 11.648 -59.262 1.00 60.25 108 VAL A C 1
ATOM 837 O O . VAL A 1 108 ? 14.435 11.249 -58.107 1.00 60.25 108 VAL A O 1
ATOM 840 N N . ASP A 1 109 ? 14.386 10.838 -60.314 1.00 61.75 109 ASP A N 1
ATOM 841 C CA . ASP A 1 109 ? 14.019 9.415 -60.204 1.00 61.75 109 ASP A CA 1
ATOM 842 C C . ASP A 1 109 ? 15.025 8.636 -59.332 1.00 61.75 109 ASP A C 1
ATOM 844 O O . ASP A 1 109 ? 14.649 7.835 -58.476 1.00 61.75 109 ASP A O 1
ATOM 848 N N . GLY A 1 110 ? 16.328 8.911 -59.480 1.00 66.69 110 GLY A N 1
ATOM 849 C CA . GLY A 1 110 ? 17.368 8.295 -58.650 1.00 66.69 110 GLY A CA 1
ATOM 850 C C . GLY A 1 110 ? 17.348 8.737 -57.179 1.00 66.69 110 GLY A C 1
ATOM 851 O O . GLY A 1 110 ? 17.713 7.954 -56.299 1.00 66.69 110 GLY A O 1
ATOM 852 N N . MET A 1 111 ? 16.930 9.973 -56.892 1.00 73.50 111 MET A N 1
ATOM 853 C CA . MET A 1 111 ? 16.784 10.481 -55.522 1.00 73.50 111 MET A CA 1
ATOM 854 C C . MET A 1 111 ? 15.555 9.887 -54.827 1.00 73.50 111 MET A C 1
ATOM 856 O O . MET A 1 111 ? 15.650 9.508 -53.655 1.00 73.50 111 MET A O 1
ATOM 860 N N . ASP A 1 112 ? 14.446 9.741 -55.552 1.00 77.88 112 ASP A N 1
ATOM 861 C CA . ASP A 1 112 ? 13.223 9.109 -55.052 1.00 77.88 112 ASP A CA 1
ATOM 862 C C . ASP A 1 112 ? 13.454 7.626 -54.722 1.00 77.88 112 ASP A C 1
ATOM 864 O O . ASP A 1 112 ? 13.054 7.156 -53.653 1.00 77.88 112 ASP A O 1
ATOM 868 N N . ASP A 1 113 ? 14.206 6.909 -55.560 1.00 84.06 113 ASP A N 1
ATOM 869 C CA . ASP A 1 113 ? 14.610 5.522 -55.303 1.00 84.06 113 ASP A CA 1
ATOM 870 C C . ASP A 1 113 ? 15.459 5.374 -54.023 1.00 84.06 113 ASP A C 1
ATOM 872 O O . ASP A 1 113 ? 15.303 4.410 -53.264 1.00 84.06 113 ASP A O 1
ATOM 876 N N . ILE A 1 114 ? 16.382 6.308 -53.763 1.00 86.94 114 ILE A N 1
ATOM 877 C CA . ILE A 1 114 ? 17.222 6.296 -52.552 1.00 86.94 114 ILE A CA 1
ATOM 878 C C . ILE A 1 114 ? 16.371 6.582 -51.313 1.00 86.94 114 ILE A C 1
ATOM 880 O O . ILE A 1 114 ? 16.498 5.878 -50.306 1.00 86.94 114 ILE A O 1
ATOM 884 N N . ALA A 1 115 ? 15.489 7.581 -51.387 1.00 86.06 115 ALA A N 1
ATOM 885 C CA . ALA A 1 115 ? 14.574 7.916 -50.303 1.00 86.06 115 ALA A CA 1
ATOM 886 C C . ALA A 1 115 ? 13.636 6.743 -49.977 1.00 86.06 115 ALA A C 1
ATOM 888 O O . ALA A 1 115 ? 13.478 6.398 -48.805 1.00 86.06 115 ALA A O 1
ATOM 889 N N . GLN A 1 116 ? 13.100 6.061 -50.995 1.00 86.06 116 GLN A N 1
ATOM 890 C CA . GLN A 1 116 ? 12.257 4.881 -50.812 1.00 86.06 116 GLN A CA 1
ATOM 891 C C . GLN A 1 116 ? 13.003 3.754 -50.087 1.00 86.06 116 GLN A C 1
ATOM 893 O O . GLN A 1 116 ? 12.507 3.229 -49.090 1.00 86.06 116 GLN A O 1
ATOM 898 N N . ARG A 1 117 ? 14.219 3.403 -50.526 1.00 87.38 117 ARG A N 1
ATOM 899 C CA . ARG A 1 117 ? 15.013 2.344 -49.871 1.00 87.38 117 ARG A CA 1
ATOM 900 C C . ARG A 1 117 ? 15.370 2.694 -48.430 1.00 87.38 117 ARG A C 1
ATOM 902 O O . ARG A 1 117 ? 15.354 1.812 -47.568 1.00 87.38 117 ARG A O 1
ATOM 909 N N . ARG A 1 118 ? 15.690 3.965 -48.167 1.00 93.69 118 ARG A N 1
ATOM 910 C CA . ARG A 1 118 ? 15.919 4.478 -46.813 1.00 93.69 118 ARG A CA 1
ATOM 911 C C . ARG A 1 118 ? 14.675 4.273 -45.950 1.00 93.69 118 ARG A C 1
ATOM 913 O O . ARG A 1 118 ? 14.790 3.724 -44.856 1.00 93.69 118 ARG A O 1
ATOM 920 N N . ASP A 1 119 ? 13.507 4.684 -46.432 1.00 89.88 119 ASP A N 1
ATOM 921 C CA . ASP A 1 119 ? 12.258 4.614 -45.669 1.00 89.88 119 ASP A CA 1
ATOM 922 C C . ASP A 1 119 ? 11.839 3.162 -45.405 1.00 89.88 119 ASP A C 1
ATOM 924 O O . ASP A 1 119 ? 11.450 2.820 -44.287 1.00 89.88 119 ASP A O 1
ATOM 928 N N . GLU A 1 120 ? 12.010 2.271 -46.384 1.00 89.50 120 GLU A N 1
ATOM 929 C CA . GLU A 1 120 ? 11.797 0.832 -46.208 1.00 89.50 120 GLU A CA 1
ATOM 930 C C . GLU A 1 120 ? 12.732 0.226 -45.153 1.00 89.50 120 GLU A C 1
ATOM 932 O O . GLU A 1 120 ? 12.312 -0.605 -44.343 1.00 89.50 120 GLU A O 1
ATOM 937 N N . LEU A 1 121 ? 14.008 0.623 -45.148 1.00 91.0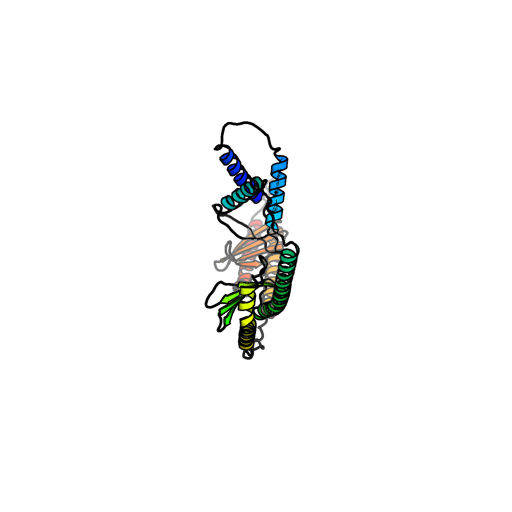6 121 LEU A N 1
ATOM 938 C CA . LEU A 1 121 ? 14.976 0.161 -44.158 1.00 91.06 121 LEU A CA 1
ATOM 939 C C . LEU A 1 121 ? 14.638 0.688 -42.762 1.00 91.06 121 LEU A C 1
ATOM 941 O O . LEU A 1 121 ? 14.573 -0.102 -41.820 1.00 91.06 121 LEU A O 1
ATOM 945 N N . ALA A 1 122 ? 14.349 1.984 -42.638 1.00 88.88 122 ALA A N 1
ATOM 946 C CA . ALA A 1 122 ? 13.939 2.601 -41.382 1.00 88.88 122 ALA A CA 1
ATOM 947 C C . ALA A 1 122 ? 12.661 1.952 -40.822 1.00 88.88 122 ALA A C 1
ATOM 949 O O . ALA A 1 122 ? 12.578 1.692 -39.622 1.00 88.88 122 ALA A O 1
ATOM 950 N N . ALA A 1 123 ? 11.694 1.609 -41.680 1.00 89.50 123 ALA A N 1
ATOM 951 C CA . ALA A 1 123 ? 10.478 0.906 -41.278 1.00 89.50 123 ALA A CA 1
ATOM 952 C C . ALA A 1 123 ? 10.767 -0.502 -40.728 1.00 89.50 123 ALA A C 1
ATOM 954 O O . ALA A 1 123 ? 10.231 -0.871 -39.681 1.00 89.50 123 ALA A O 1
ATOM 955 N N . ARG A 1 124 ? 11.647 -1.278 -41.381 1.00 93.88 124 ARG A N 1
ATOM 956 C CA . ARG A 1 124 ? 12.063 -2.602 -40.880 1.00 93.88 124 ARG A CA 1
ATOM 957 C C . ARG A 1 124 ? 12.773 -2.503 -39.532 1.00 93.88 124 ARG A C 1
ATOM 959 O O . ARG A 1 124 ? 12.470 -3.276 -38.626 1.00 93.88 124 ARG A O 1
ATOM 966 N N . VAL A 1 125 ? 13.678 -1.536 -39.385 1.00 93.94 125 VAL A N 1
ATOM 967 C CA . VAL A 1 125 ? 14.392 -1.308 -38.121 1.00 93.94 125 VAL A CA 1
ATOM 968 C C . VAL A 1 125 ? 13.427 -0.874 -37.024 1.00 93.94 125 VAL A C 1
ATOM 970 O O . VAL A 1 125 ? 13.525 -1.377 -35.911 1.00 93.94 125 VAL A O 1
ATOM 973 N N . ARG A 1 126 ? 12.458 -0.002 -37.327 1.00 93.56 126 ARG A N 1
ATOM 974 C CA . ARG A 1 126 ? 11.414 0.403 -36.378 1.00 93.56 126 ARG A CA 1
ATOM 975 C C . ARG A 1 126 ? 10.601 -0.790 -35.884 1.00 93.56 126 ARG A C 1
ATOM 977 O O . ARG A 1 126 ? 10.353 -0.878 -34.687 1.00 93.56 126 ARG A O 1
ATOM 984 N N . ALA A 1 127 ? 10.212 -1.699 -36.778 1.00 93.19 127 ALA A N 1
ATOM 985 C CA . ALA A 1 127 ? 9.468 -2.899 -36.404 1.00 93.19 127 ALA A CA 1
ATOM 986 C C . ALA A 1 127 ? 10.280 -3.799 -35.458 1.00 93.19 127 ALA A C 1
ATOM 988 O O . ALA A 1 127 ? 9.796 -4.158 -34.389 1.00 93.19 127 ALA A O 1
ATOM 989 N N . HIS A 1 128 ? 11.538 -4.085 -35.803 1.00 96.25 128 HIS A N 1
ATOM 990 C CA . HIS A 1 128 ? 12.398 -4.939 -34.981 1.00 96.25 128 HIS A CA 1
ATOM 991 C C . HIS A 1 128 ? 12.792 -4.278 -33.650 1.00 96.25 128 HIS A C 1
ATOM 993 O O . HIS A 1 128 ? 12.743 -4.906 -32.599 1.00 96.25 128 HIS A O 1
ATOM 999 N N . ALA A 1 129 ? 13.094 -2.978 -33.650 1.00 93.44 129 ALA A N 1
ATOM 1000 C CA . ALA A 1 129 ? 13.311 -2.226 -32.416 1.00 93.44 129 ALA A CA 1
ATOM 1001 C C . ALA A 1 129 ? 12.058 -2.209 -31.521 1.00 93.44 129 ALA A C 1
ATOM 1003 O O . ALA A 1 129 ? 12.188 -2.165 -30.302 1.00 93.44 129 ALA A O 1
ATOM 1004 N N . GLY A 1 130 ? 10.855 -2.282 -32.105 1.00 92.19 130 GLY A N 1
ATOM 1005 C CA . GLY A 1 130 ? 9.597 -2.430 -31.369 1.00 92.19 130 GLY A CA 1
ATOM 1006 C C . GLY A 1 130 ? 9.387 -3.819 -30.771 1.00 92.19 130 GLY A C 1
ATOM 1007 O O . GLY A 1 130 ? 8.717 -3.958 -29.754 1.00 92.19 130 GLY A O 1
ATOM 1008 N N . GLU A 1 131 ? 9.965 -4.868 -31.352 1.00 94.06 131 GLU A N 1
ATOM 1009 C CA . GLU A 1 131 ? 10.055 -6.173 -30.683 1.00 94.06 131 GLU A CA 1
ATOM 1010 C C . GLU A 1 131 ? 10.967 -6.073 -29.457 1.00 94.06 131 GLU A C 1
ATOM 1012 O O . GLU A 1 131 ? 10.528 -6.383 -28.354 1.00 94.06 131 GLU A O 1
ATOM 1017 N N . ILE A 1 132 ? 12.170 -5.515 -29.618 1.00 93.38 132 ILE A N 1
ATOM 1018 C CA . ILE A 1 132 ? 13.132 -5.322 -28.517 1.00 93.38 132 ILE A CA 1
ATOM 1019 C C . ILE A 1 132 ? 12.537 -4.460 -27.388 1.00 93.38 132 ILE A C 1
ATOM 1021 O O . ILE A 1 132 ? 12.682 -4.793 -26.215 1.00 93.38 132 ILE A O 1
ATOM 1025 N N . ALA A 1 133 ? 11.841 -3.370 -27.724 1.00 92.00 133 ALA A N 1
ATOM 1026 C CA . ALA A 1 133 ? 11.194 -2.486 -26.753 1.00 92.00 133 ALA A CA 1
ATOM 1027 C C . ALA A 1 133 ? 10.122 -3.202 -25.916 1.00 92.00 133 ALA A C 1
ATOM 1029 O O . ALA A 1 133 ? 10.073 -3.018 -24.702 1.00 92.00 133 ALA A O 1
ATOM 1030 N N . ARG A 1 134 ? 9.291 -4.044 -26.545 1.00 88.94 134 ARG A N 1
ATOM 1031 C CA . ARG A 1 134 ? 8.274 -4.836 -25.837 1.00 88.94 134 ARG A CA 1
ATOM 1032 C C . ARG A 1 134 ? 8.901 -5.833 -24.871 1.00 88.94 134 ARG A C 1
ATOM 1034 O O . ARG A 1 134 ? 8.453 -5.932 -23.735 1.00 88.94 134 ARG A O 1
ATOM 1041 N N . GLU A 1 135 ? 9.950 -6.528 -25.295 1.00 91.12 135 GLU A N 1
ATOM 1042 C CA . GLU A 1 135 ? 10.660 -7.473 -24.430 1.00 91.12 135 GLU A CA 1
ATOM 1043 C C . GLU A 1 135 ? 11.346 -6.766 -23.246 1.00 91.12 135 GLU A C 1
ATOM 1045 O O . GLU A 1 135 ? 11.318 -7.273 -22.126 1.00 91.12 135 GLU A O 1
ATOM 1050 N N . LEU A 1 136 ? 11.911 -5.568 -23.452 1.00 89.44 136 LEU A N 1
ATOM 1051 C CA . LEU A 1 136 ? 12.461 -4.753 -22.360 1.00 89.44 136 LEU A CA 1
ATOM 1052 C C . LEU A 1 136 ? 11.383 -4.302 -21.369 1.00 89.44 136 LEU A C 1
ATOM 1054 O O . LEU A 1 136 ? 11.602 -4.415 -20.165 1.00 89.44 136 LEU A O 1
ATOM 1058 N N . ALA A 1 137 ? 10.222 -3.852 -21.852 1.00 86.44 137 ALA A N 1
ATOM 1059 C CA . ALA A 1 137 ? 9.102 -3.461 -20.995 1.00 86.44 137 ALA A CA 1
ATOM 1060 C C . ALA A 1 137 ? 8.624 -4.630 -20.112 1.00 86.44 137 ALA A C 1
ATOM 1062 O O . ALA A 1 137 ? 8.409 -4.464 -18.909 1.00 86.44 137 ALA A O 1
ATOM 1063 N N . VAL A 1 138 ? 8.531 -5.836 -20.690 1.00 86.50 138 VAL A N 1
ATOM 1064 C CA . VAL A 1 138 ? 8.191 -7.066 -19.954 1.00 86.50 138 VAL A CA 1
ATOM 1065 C C . VAL A 1 138 ? 9.254 -7.393 -18.905 1.00 86.50 138 VAL A C 1
ATOM 1067 O O . VAL A 1 138 ? 8.909 -7.650 -17.753 1.00 86.50 138 VAL A O 1
ATOM 1070 N N . LEU A 1 139 ? 10.536 -7.362 -19.279 1.00 85.12 139 LEU A N 1
ATOM 1071 C CA . LEU A 1 139 ? 11.645 -7.691 -18.382 1.00 85.12 139 LEU A CA 1
ATOM 1072 C C . LEU A 1 139 ? 11.777 -6.698 -17.215 1.00 85.12 139 LEU A C 1
ATOM 1074 O O . LEU A 1 139 ? 12.073 -7.104 -16.094 1.00 85.12 139 LEU A O 1
ATOM 1078 N N . GLN A 1 140 ? 11.565 -5.405 -17.467 1.00 83.31 140 GLN A N 1
ATOM 1079 C CA . GLN A 1 140 ? 11.733 -4.340 -16.472 1.00 83.31 140 GLN A CA 1
ATOM 1080 C C . GLN A 1 140 ? 10.466 -4.070 -15.649 1.00 83.31 140 GLN A C 1
ATOM 1082 O O . GLN A 1 140 ? 10.534 -3.370 -14.639 1.00 83.31 140 GLN A O 1
ATOM 1087 N N . GLY A 1 141 ? 9.323 -4.643 -16.041 1.00 79.25 141 GLY A N 1
ATOM 1088 C CA . GLY A 1 141 ? 8.059 -4.510 -15.318 1.00 79.25 141 GLY A CA 1
ATOM 1089 C C . GLY A 1 141 ? 7.452 -3.107 -15.393 1.00 79.25 141 GLY A C 1
ATOM 1090 O O . GLY A 1 141 ? 6.824 -2.666 -14.430 1.00 79.25 141 GLY A O 1
ATOM 1091 N N . GLY A 1 142 ? 7.650 -2.395 -16.506 1.00 78.12 142 GLY A N 1
ATOM 1092 C CA . GLY A 1 142 ? 7.152 -1.032 -16.684 1.00 78.12 142 GLY A CA 1
ATOM 1093 C C . GLY A 1 142 ? 6.947 -0.649 -18.147 1.00 78.12 142 GLY A C 1
ATOM 1094 O O . GLY A 1 142 ? 7.626 -1.150 -19.038 1.00 78.12 142 GLY A O 1
ATOM 1095 N N . ASP A 1 143 ? 6.012 0.272 -18.383 1.00 82.12 143 ASP A N 1
ATOM 1096 C CA . ASP A 1 143 ? 5.640 0.713 -19.733 1.00 82.12 143 ASP A CA 1
ATOM 1097 C C . ASP A 1 143 ? 6.638 1.716 -20.329 1.00 82.12 143 ASP A C 1
ATOM 1099 O O . ASP A 1 143 ? 6.696 1.894 -21.541 1.00 82.12 143 ASP A O 1
ATOM 1103 N N . TYR A 1 144 ? 7.472 2.343 -19.501 1.00 87.81 144 TYR A N 1
ATOM 1104 C CA . TYR A 1 144 ? 8.422 3.373 -19.914 1.00 87.81 144 TYR A CA 1
ATOM 1105 C C . TYR A 1 144 ? 9.846 2.923 -19.645 1.00 87.81 144 TYR A C 1
ATOM 1107 O O . TYR A 1 144 ? 10.159 2.471 -18.544 1.00 87.81 144 TYR A O 1
ATOM 1115 N N . GLY A 1 145 ? 10.739 3.156 -20.603 1.00 92.00 145 GLY A N 1
ATOM 1116 C CA . GLY A 1 145 ? 12.144 2.862 -20.378 1.00 92.00 145 GLY A CA 1
ATOM 1117 C C . GLY A 1 145 ? 13.084 3.438 -21.419 1.00 92.00 145 GLY A C 1
ATOM 1118 O O . GLY A 1 145 ? 12.700 3.910 -22.494 1.00 92.00 145 GLY A O 1
ATOM 1119 N N . GLN A 1 146 ? 14.360 3.421 -21.057 1.00 95.06 146 GLN A N 1
ATOM 1120 C CA . GLN A 1 146 ? 15.457 3.771 -21.937 1.00 95.06 146 GLN A CA 1
ATOM 1121 C C . GLN A 1 146 ? 16.648 2.898 -21.577 1.00 95.06 146 GLN A C 1
ATOM 1123 O O . GLN A 1 146 ? 17.135 2.970 -20.455 1.00 95.06 146 GLN A O 1
ATOM 1128 N N . GLU A 1 147 ? 17.145 2.143 -22.548 1.00 95.75 147 GLU A N 1
ATOM 1129 C CA . GLU A 1 147 ? 18.336 1.320 -22.374 1.00 95.75 147 GLU A CA 1
ATOM 1130 C C . GLU A 1 147 ? 19.410 1.692 -23.379 1.00 95.75 147 GLU A C 1
ATOM 1132 O O . GLU A 1 147 ? 19.120 2.108 -24.505 1.00 95.75 147 GLU A O 1
ATOM 1137 N N . THR A 1 148 ? 20.661 1.579 -22.940 1.00 97.75 148 THR A N 1
ATOM 1138 C CA . THR A 1 148 ? 21.831 1.833 -23.780 1.00 97.75 148 THR A CA 1
ATOM 1139 C C . THR A 1 148 ? 22.709 0.598 -23.837 1.00 97.75 148 THR A C 1
ATOM 1141 O O . THR A 1 148 ? 23.062 0.030 -22.809 1.00 97.75 148 THR A O 1
ATOM 1144 N N . PHE A 1 149 ? 23.066 0.207 -25.054 1.00 96.81 149 PHE A N 1
ATOM 1145 C CA . PHE A 1 149 ? 23.883 -0.960 -25.342 1.00 96.81 149 PHE A CA 1
ATOM 1146 C C . PHE A 1 149 ? 25.155 -0.505 -26.044 1.00 96.81 149 PHE A C 1
ATOM 1148 O O . PHE A 1 149 ? 25.097 0.092 -27.121 1.00 96.81 149 PHE A O 1
ATOM 1155 N N . ASP A 1 150 ? 26.297 -0.788 -25.431 1.00 97.50 150 ASP A N 1
ATOM 1156 C CA . ASP A 1 150 ? 27.598 -0.432 -25.982 1.00 97.50 150 ASP A CA 1
ATOM 1157 C C . ASP A 1 150 ? 28.103 -1.510 -26.948 1.00 97.50 150 ASP A C 1
ATOM 1159 O O . ASP A 1 150 ? 28.001 -2.715 -26.697 1.00 97.50 150 ASP A O 1
ATOM 1163 N N . THR A 1 151 ? 28.667 -1.061 -28.065 1.00 97.00 151 THR A N 1
ATOM 1164 C CA . THR A 1 151 ? 29.315 -1.881 -29.090 1.00 97.00 151 THR A CA 1
ATOM 1165 C C . THR A 1 151 ? 30.734 -1.373 -29.350 1.00 97.00 151 THR A C 1
ATOM 1167 O O . THR A 1 151 ? 31.188 -0.336 -28.846 1.00 97.00 151 THR A O 1
ATOM 1170 N N . ASP A 1 152 ? 31.478 -2.095 -30.186 1.00 96.00 152 ASP A N 1
ATOM 1171 C CA . ASP A 1 152 ? 32.800 -1.645 -30.609 1.00 96.00 152 ASP A CA 1
ATOM 1172 C C . ASP A 1 152 ? 32.751 -0.375 -31.475 1.00 96.00 152 ASP A C 1
ATOM 1174 O O . ASP A 1 152 ? 33.734 0.375 -31.482 1.00 96.00 152 ASP A O 1
ATOM 1178 N N . ALA A 1 153 ? 31.640 -0.091 -32.161 1.00 94.62 153 ALA A N 1
ATOM 1179 C CA . ALA A 1 153 ? 31.509 1.086 -33.020 1.00 94.62 153 ALA A CA 1
ATOM 1180 C C . ALA A 1 153 ? 30.909 2.310 -32.306 1.00 94.62 153 ALA A C 1
ATOM 1182 O O . ALA A 1 153 ? 31.161 3.441 -32.731 1.00 94.62 153 ALA A O 1
ATOM 1183 N N . GLY A 1 154 ? 30.164 2.118 -31.217 1.00 96.44 154 GLY A N 1
ATOM 1184 C CA . GLY A 1 154 ? 29.468 3.200 -30.523 1.00 96.44 154 GLY A CA 1
ATOM 1185 C C . GLY A 1 154 ? 28.476 2.696 -29.486 1.00 96.44 154 GLY A C 1
ATOM 1186 O O . GLY A 1 154 ? 28.596 1.578 -28.998 1.00 96.44 154 GLY A O 1
ATOM 1187 N N . SER A 1 155 ? 27.490 3.523 -29.168 1.00 98.06 155 SER A N 1
ATOM 1188 C CA . SER A 1 155 ? 26.427 3.191 -28.224 1.00 98.06 155 SER A CA 1
ATOM 1189 C C . SER A 1 155 ? 25.068 3.296 -28.906 1.00 98.06 155 SER A C 1
ATOM 1191 O O . SER A 1 155 ? 24.783 4.249 -29.633 1.00 98.06 155 SER A O 1
ATOM 1193 N N . TRP A 1 156 ? 24.200 2.324 -28.649 1.00 98.56 156 TRP A N 1
ATOM 1194 C CA . TRP A 1 156 ? 22.819 2.319 -29.117 1.00 98.56 156 TRP A CA 1
ATOM 1195 C C . TRP A 1 156 ? 21.880 2.602 -27.964 1.00 98.56 156 TRP A C 1
ATOM 1197 O O . TRP A 1 156 ? 21.801 1.811 -27.032 1.00 98.56 156 TRP A O 1
ATOM 1207 N N . THR A 1 157 ? 21.135 3.699 -28.044 1.00 98.31 157 THR A N 1
ATOM 1208 C CA . THR A 1 157 ? 20.099 4.040 -27.069 1.00 98.31 157 THR A CA 1
ATOM 1209 C C . THR A 1 157 ? 18.722 3.760 -27.662 1.00 98.31 157 THR A C 1
ATOM 1211 O O . THR A 1 157 ? 18.322 4.398 -28.641 1.00 98.31 157 THR A O 1
ATOM 1214 N N . LEU A 1 158 ? 17.980 2.842 -27.045 1.00 96.44 158 LEU A N 1
ATOM 1215 C CA . LEU A 1 158 ? 16.579 2.570 -27.352 1.00 96.44 158 LEU A CA 1
ATOM 1216 C C . LEU A 1 158 ? 15.703 3.180 -26.260 1.00 96.44 158 LEU A C 1
ATOM 1218 O O . LEU A 1 158 ? 15.787 2.779 -25.101 1.00 96.44 158 LEU A O 1
ATOM 1222 N N . LYS A 1 159 ? 14.844 4.129 -26.637 1.00 95.62 159 LYS A N 1
ATOM 1223 C CA . LYS A 1 159 ? 13.800 4.670 -25.763 1.00 95.62 159 LYS A CA 1
ATOM 1224 C C . LYS A 1 159 ? 12.435 4.170 -26.206 1.00 95.62 159 LYS A C 1
ATOM 1226 O O . LYS A 1 159 ? 12.108 4.240 -27.395 1.00 95.62 159 LYS A O 1
ATOM 1231 N N . TYR A 1 160 ? 11.628 3.747 -25.244 1.00 93.44 160 TYR A N 1
ATOM 1232 C CA . TYR A 1 160 ? 10.297 3.213 -25.480 1.00 93.44 160 TYR A CA 1
ATOM 1233 C C . TYR A 1 160 ? 9.273 3.701 -24.449 1.00 93.44 160 TYR A C 1
ATOM 1235 O O . TYR A 1 160 ? 9.628 4.182 -23.370 1.00 93.44 160 TYR A O 1
ATOM 1243 N N . ASP A 1 161 ? 8.007 3.619 -24.840 1.00 91.50 161 ASP A N 1
ATOM 1244 C CA . ASP A 1 161 ? 6.822 3.980 -24.059 1.00 91.50 161 ASP A CA 1
ATOM 1245 C C . ASP A 1 161 ? 5.673 3.060 -24.493 1.00 91.50 161 ASP A C 1
ATOM 1247 O O . ASP A 1 161 ? 5.466 2.885 -25.693 1.00 91.50 161 ASP A O 1
ATOM 1251 N N . ALA A 1 162 ? 4.985 2.435 -23.540 1.00 82.88 162 ALA A N 1
ATOM 1252 C CA . ALA A 1 162 ? 3.970 1.403 -23.730 1.00 82.88 162 ALA A CA 1
ATOM 1253 C C . ALA A 1 162 ? 4.420 0.261 -24.666 1.00 82.88 162 ALA A C 1
ATOM 1255 O O . ALA A 1 162 ? 3.633 -0.284 -25.439 1.00 82.88 162 ALA A O 1
ATOM 1256 N N . GLY A 1 163 ? 5.713 -0.084 -24.638 1.00 73.62 163 GLY A N 1
ATOM 1257 C CA . GLY A 1 163 ? 6.317 -1.063 -25.552 1.00 73.62 163 GLY A CA 1
ATOM 1258 C C . GLY A 1 163 ? 6.524 -0.566 -26.992 1.00 73.62 163 GLY A C 1
ATOM 1259 O O . GLY A 1 163 ? 7.066 -1.302 -27.816 1.00 73.62 163 GLY A O 1
ATOM 1260 N N . ASP A 1 164 ? 6.166 0.681 -27.302 1.00 86.75 164 ASP A N 1
ATOM 1261 C CA . ASP A 1 164 ? 6.396 1.314 -28.598 1.00 86.75 164 ASP A CA 1
ATOM 1262 C C . ASP A 1 164 ? 7.701 2.118 -28.620 1.00 86.75 164 ASP A C 1
ATOM 1264 O O . ASP A 1 164 ? 8.057 2.837 -27.683 1.00 86.75 164 ASP A O 1
ATOM 1268 N N . VAL A 1 165 ? 8.413 2.057 -29.748 1.00 92.50 165 VAL A N 1
ATOM 1269 C CA . VAL A 1 165 ? 9.668 2.800 -29.933 1.00 92.50 165 VAL A CA 1
ATOM 1270 C C . VAL A 1 165 ? 9.397 4.296 -30.050 1.00 92.50 165 VAL A C 1
ATOM 1272 O O . VAL A 1 165 ? 8.819 4.771 -31.038 1.00 92.50 165 VAL A O 1
ATOM 1275 N N . GLN A 1 166 ? 9.924 5.047 -29.088 1.00 93.69 166 GLN A N 1
ATOM 1276 C CA . GLN A 1 166 ? 9.965 6.504 -29.129 1.00 93.69 166 GLN A CA 1
ATOM 1277 C C . GLN A 1 166 ? 11.124 6.978 -29.999 1.00 93.69 166 GLN A C 1
ATOM 1279 O O . GLN A 1 166 ? 10.931 7.774 -30.921 1.00 93.69 166 GLN A O 1
ATOM 1284 N N . TYR A 1 167 ? 12.320 6.439 -29.756 1.00 95.56 167 TYR A N 1
ATOM 1285 C CA . TYR A 1 167 ? 13.440 6.582 -30.674 1.00 95.56 167 TYR A CA 1
ATOM 1286 C C . TYR A 1 167 ? 14.452 5.445 -30.528 1.00 95.56 167 TYR A C 1
ATOM 1288 O O . TYR A 1 167 ? 14.605 4.856 -29.458 1.00 95.56 167 TYR A O 1
ATOM 1296 N N . LEU A 1 168 ? 15.186 5.197 -31.610 1.00 97.44 168 LEU A N 1
ATOM 1297 C CA . LEU A 1 168 ? 16.418 4.416 -31.610 1.00 97.44 168 LEU A CA 1
ATOM 1298 C C . LEU A 1 168 ? 17.533 5.321 -32.122 1.00 97.44 168 LEU A C 1
ATOM 1300 O O . LEU A 1 168 ? 17.469 5.804 -33.256 1.00 97.44 168 LEU A O 1
ATOM 1304 N N . ARG A 1 169 ? 18.532 5.555 -31.277 1.00 98.06 169 ARG A N 1
ATOM 1305 C CA . ARG A 1 169 ? 19.653 6.448 -31.553 1.00 98.06 169 ARG A CA 1
ATOM 1306 C C . ARG A 1 169 ? 20.953 5.662 -31.534 1.00 98.06 169 ARG A C 1
ATOM 1308 O O . ARG A 1 169 ? 21.212 4.946 -30.572 1.00 98.06 169 ARG A O 1
ATOM 1315 N N . PHE A 1 170 ? 21.765 5.845 -32.563 1.00 98.06 170 PHE A N 1
ATOM 1316 C CA . PHE A 1 170 ? 23.145 5.387 -32.599 1.00 98.06 170 PHE A CA 1
ATOM 1317 C C . PHE A 1 170 ? 24.083 6.573 -32.377 1.00 98.06 170 PHE A C 1
ATOM 1319 O O . PHE A 1 170 ? 24.000 7.568 -33.098 1.00 98.06 170 PHE A O 1
ATOM 1326 N N . ASP A 1 171 ? 24.953 6.467 -31.381 1.00 97.81 171 ASP A N 1
ATOM 1327 C CA . ASP A 1 171 ? 25.996 7.437 -31.056 1.00 97.81 171 ASP A CA 1
ATOM 1328 C C . ASP A 1 171 ? 27.371 6.802 -31.343 1.00 97.81 171 ASP A C 1
ATOM 1330 O O . ASP A 1 171 ? 27.867 6.008 -30.534 1.00 97.81 171 ASP A O 1
ATOM 1334 N N . PRO A 1 172 ? 27.961 7.032 -32.532 1.00 96.25 172 PRO A N 1
ATOM 1335 C CA . PRO A 1 172 ? 29.232 6.422 -32.903 1.00 96.25 172 PRO A CA 1
ATOM 1336 C C . PRO A 1 172 ? 30.395 7.027 -32.108 1.00 96.25 172 PRO A C 1
ATOM 1338 O O . PRO A 1 172 ? 30.405 8.210 -31.782 1.00 96.25 172 PRO A O 1
ATOM 1341 N N . LYS A 1 173 ? 31.476 6.261 -31.912 1.00 94.00 173 LYS A N 1
ATOM 1342 C CA . LYS A 1 173 ? 32.705 6.760 -31.247 1.00 94.00 173 LYS A CA 1
ATOM 1343 C C . LYS A 1 173 ? 33.334 7.984 -31.932 1.00 94.00 173 LYS A C 1
ATOM 1345 O O . LYS A 1 173 ? 34.134 8.694 -31.325 1.00 94.00 173 LYS A O 1
ATOM 1350 N N . SER A 1 174 ? 33.032 8.191 -33.210 1.00 89.62 174 SER A N 1
ATOM 1351 C CA . SER A 1 174 ? 33.449 9.340 -34.008 1.00 89.62 174 SER A CA 1
ATOM 1352 C C . SER A 1 174 ? 32.354 9.679 -35.015 1.00 89.62 174 SER A C 1
ATOM 1354 O O . SER A 1 174 ? 31.892 8.793 -35.729 1.00 89.62 174 SER A O 1
ATOM 1356 N N . GLY A 1 175 ? 32.016 10.962 -35.142 1.00 89.69 175 GLY A N 1
ATOM 1357 C CA . GLY A 1 175 ? 30.970 11.449 -36.043 1.00 89.69 175 GLY A CA 1
ATOM 1358 C C . GLY A 1 175 ? 29.799 12.065 -35.282 1.00 89.69 175 GLY A C 1
ATOM 1359 O O . GLY A 1 175 ? 29.939 12.421 -34.115 1.00 89.69 175 GLY A O 1
ATOM 1360 N N . ALA A 1 176 ? 28.670 12.237 -35.968 1.00 90.88 176 ALA A N 1
ATOM 1361 C CA . ALA A 1 176 ? 27.436 12.744 -35.378 1.00 90.88 176 ALA A CA 1
ATOM 1362 C C . ALA A 1 176 ? 26.494 11.591 -35.007 1.00 90.88 176 ALA A C 1
ATOM 1364 O O . ALA A 1 176 ? 26.443 10.575 -35.704 1.00 90.88 176 ALA A O 1
ATOM 1365 N N . GLU A 1 177 ? 25.720 11.776 -33.936 1.00 94.69 177 GLU A N 1
ATOM 1366 C CA . GLU A 1 177 ? 24.656 10.845 -33.566 1.00 94.69 177 GLU A CA 1
ATOM 1367 C C . GLU A 1 177 ? 23.585 10.756 -34.661 1.00 94.69 177 GLU A C 1
ATOM 1369 O O . GLU A 1 177 ? 23.270 11.729 -35.349 1.00 94.69 177 GLU A O 1
ATOM 1374 N N . THR A 1 178 ? 23.004 9.571 -34.813 1.00 95.62 178 THR A N 1
ATOM 1375 C CA . THR A 1 178 ? 21.977 9.286 -35.816 1.00 95.62 178 THR A CA 1
ATOM 1376 C C . THR A 1 178 ? 20.734 8.725 -35.146 1.00 95.62 178 THR A C 1
ATOM 1378 O O . THR A 1 178 ? 20.773 7.670 -34.513 1.00 95.62 178 THR A O 1
ATOM 1381 N N . TYR A 1 179 ? 19.595 9.394 -35.328 1.00 96.44 179 TYR A N 1
ATOM 1382 C CA . TYR A 1 179 ? 18.292 8.865 -34.925 1.00 96.44 179 TYR A CA 1
ATOM 1383 C C . TYR A 1 179 ? 17.747 7.957 -36.026 1.00 96.44 179 TYR A C 1
ATOM 1385 O O . TYR A 1 179 ? 17.012 8.391 -36.910 1.00 96.44 179 TYR A O 1
ATOM 1393 N N . VAL A 1 180 ? 18.129 6.684 -35.964 1.00 95.44 180 VAL A N 1
ATOM 1394 C CA . VAL A 1 180 ? 17.716 5.638 -36.909 1.00 95.44 180 VAL A CA 1
ATOM 1395 C C . VAL A 1 180 ? 16.197 5.457 -36.915 1.00 95.44 180 VAL A C 1
ATOM 1397 O O . VAL A 1 180 ? 15.595 5.243 -37.965 1.00 95.44 180 VAL A O 1
ATOM 1400 N N . VAL A 1 181 ? 15.570 5.580 -35.744 1.00 93.94 181 VAL A N 1
ATOM 1401 C CA . VAL A 1 181 ? 14.113 5.633 -35.597 1.00 93.94 181 VAL A CA 1
ATOM 1402 C C . VAL A 1 181 ? 13.761 6.904 -34.838 1.00 93.94 181 VAL A C 1
ATOM 1404 O O . VAL A 1 181 ? 14.227 7.105 -33.719 1.00 93.94 181 VAL A O 1
ATOM 1407 N N . SER A 1 182 ? 12.921 7.750 -35.433 1.00 89.75 182 SER A N 1
ATOM 1408 C CA . SER A 1 182 ? 12.427 8.991 -34.831 1.00 89.75 182 SER A CA 1
ATOM 1409 C C . SER A 1 182 ? 11.032 9.312 -35.352 1.00 89.75 182 SER A C 1
ATOM 1411 O O . SER A 1 182 ? 10.704 9.009 -36.497 1.00 89.75 182 SER A O 1
ATOM 1413 N N . SER A 1 183 ? 10.205 9.939 -34.518 1.00 80.88 183 SER A N 1
ATOM 1414 C CA . SER A 1 183 ? 8.920 10.515 -34.933 1.00 80.88 183 SER A CA 1
ATOM 1415 C C . SER A 1 183 ? 9.060 11.899 -35.580 1.00 80.88 183 SER A C 1
ATOM 1417 O O . SER A 1 183 ? 8.090 12.405 -36.137 1.00 80.88 183 SER A O 1
ATOM 1419 N N . LYS A 1 184 ? 10.245 12.526 -35.501 1.00 83.69 184 LYS A N 1
ATOM 1420 C CA . LYS A 1 184 ? 10.466 13.914 -35.938 1.00 83.69 184 LYS A CA 1
ATOM 1421 C C . LYS A 1 184 ? 10.904 14.028 -37.397 1.00 83.69 184 LYS A C 1
ATOM 1423 O O . LYS A 1 184 ? 10.358 14.846 -38.127 1.00 83.69 184 LYS A O 1
ATOM 1428 N N . GLN A 1 185 ? 11.893 13.238 -37.811 1.00 81.69 185 GLN A N 1
ATOM 1429 C CA . GLN A 1 185 ? 12.451 13.280 -39.165 1.00 81.69 185 GLN A CA 1
ATOM 1430 C C . GLN A 1 185 ? 13.072 11.918 -39.519 1.00 81.69 185 GLN A C 1
ATOM 1432 O O . GLN A 1 185 ? 13.662 11.296 -38.629 1.00 81.69 185 GLN A O 1
ATOM 1437 N N . PRO A 1 186 ? 12.957 11.444 -40.777 1.00 83.94 186 PRO A N 1
ATOM 1438 C CA . PRO A 1 186 ? 13.713 10.283 -41.239 1.00 83.94 186 PRO A CA 1
ATOM 1439 C C . PRO A 1 186 ? 15.228 10.566 -41.212 1.00 83.94 186 PRO A C 1
ATOM 1441 O O . PRO A 1 186 ? 15.634 11.708 -41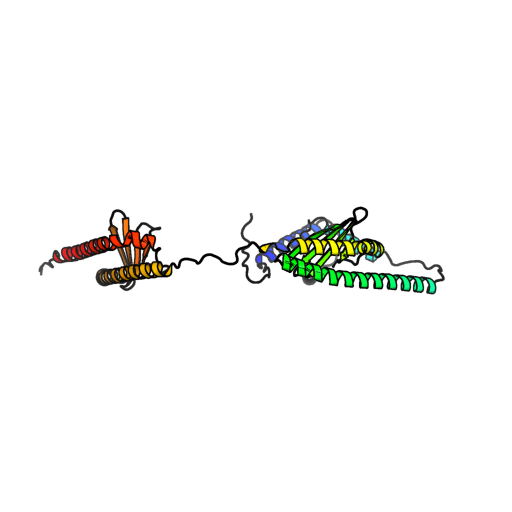.438 1.00 83.94 186 PRO A O 1
ATOM 1444 N N . PRO A 1 187 ? 16.073 9.556 -40.946 1.00 89.56 187 PRO A N 1
ATOM 1445 C CA . PRO A 1 187 ? 17.523 9.736 -40.929 1.00 89.56 187 PRO A CA 1
ATOM 1446 C C . PRO A 1 187 ? 18.069 10.064 -42.325 1.00 89.56 187 PRO A C 1
ATOM 1448 O O . PRO A 1 187 ? 17.492 9.677 -43.335 1.00 89.56 187 PRO A O 1
ATOM 1451 N N . GLU A 1 188 ? 19.210 10.739 -42.414 1.00 89.38 188 GLU A N 1
ATOM 1452 C CA . GLU A 1 188 ? 19.885 10.908 -43.707 1.00 89.38 188 GLU A CA 1
ATOM 1453 C C . GLU A 1 188 ? 20.457 9.557 -44.202 1.00 89.38 188 GLU A C 1
ATOM 1455 O O . GLU A 1 188 ? 20.868 8.740 -43.370 1.00 89.38 188 GLU A O 1
ATOM 1460 N N . PRO A 1 189 ? 20.506 9.285 -45.525 1.00 89.81 189 PRO A N 1
ATOM 1461 C CA . PRO A 1 189 ? 20.894 7.971 -46.052 1.00 89.81 189 PRO A CA 1
ATOM 1462 C C . PRO A 1 189 ? 22.286 7.479 -45.620 1.00 89.81 189 PRO A C 1
ATOM 1464 O O . PRO A 1 189 ? 22.421 6.330 -45.209 1.00 89.81 189 PRO A O 1
ATOM 1467 N N . GLU A 1 190 ? 23.308 8.336 -45.677 1.00 89.75 190 GLU A N 1
ATOM 1468 C CA . GLU A 1 190 ? 24.695 7.969 -45.336 1.00 89.75 190 GLU A CA 1
ATOM 1469 C C . GLU A 1 190 ? 24.890 7.721 -43.819 1.00 89.75 190 GLU A C 1
ATOM 1471 O O . GLU A 1 190 ? 25.450 6.683 -43.444 1.00 89.75 190 GLU A O 1
ATOM 1476 N N . PRO A 1 191 ? 24.373 8.578 -42.912 1.00 93.44 191 PRO A N 1
ATOM 1477 C CA . PRO A 1 191 ? 24.339 8.260 -41.483 1.00 93.44 191 PRO A CA 1
ATOM 1478 C C . PRO A 1 191 ? 23.551 6.983 -41.154 1.00 93.44 191 PRO A C 1
ATOM 1480 O O . PRO A 1 191 ? 23.981 6.199 -40.306 1.00 93.44 191 PRO A O 1
ATOM 1483 N N . LEU A 1 192 ? 22.428 6.730 -41.843 1.00 92.50 192 LEU A N 1
ATOM 1484 C CA . LEU A 1 192 ? 21.667 5.489 -41.676 1.00 92.50 192 LEU A CA 1
ATOM 1485 C C . LEU A 1 192 ? 22.493 4.266 -42.085 1.00 92.50 192 LEU A C 1
ATOM 1487 O O . LEU A 1 192 ? 22.536 3.297 -41.334 1.00 92.50 192 LEU A O 1
ATOM 1491 N N . GLU A 1 193 ? 23.157 4.296 -43.241 1.00 92.94 193 GLU A N 1
ATOM 1492 C CA . GLU A 1 193 ? 24.028 3.205 -43.696 1.00 92.94 193 GLU A CA 1
ATOM 1493 C C . GLU A 1 193 ? 25.130 2.904 -42.672 1.00 92.94 193 GLU A C 1
ATOM 1495 O O . GLU A 1 193 ? 25.339 1.745 -42.304 1.00 92.94 193 GLU A O 1
ATOM 1500 N N . THR A 1 194 ? 25.765 3.952 -42.141 1.00 93.31 194 THR A N 1
ATOM 1501 C CA . THR A 1 194 ? 26.798 3.834 -41.102 1.00 93.31 194 THR A CA 1
ATOM 1502 C C . THR A 1 194 ? 26.258 3.153 -39.845 1.00 93.31 194 THR A C 1
ATOM 1504 O O . THR A 1 194 ? 26.879 2.224 -39.334 1.00 93.31 194 THR A O 1
ATOM 1507 N N . ALA A 1 195 ? 25.082 3.563 -39.364 1.00 95.56 195 ALA A N 1
ATOM 1508 C CA . ALA A 1 195 ? 24.445 2.922 -38.218 1.00 95.56 195 ALA A CA 1
ATOM 1509 C C . ALA A 1 195 ? 24.083 1.455 -38.522 1.00 95.56 195 ALA A C 1
ATOM 1511 O O . ALA A 1 195 ? 24.297 0.561 -37.709 1.00 95.56 195 ALA A O 1
ATOM 1512 N N . MET A 1 196 ? 23.578 1.160 -39.720 1.00 96.19 196 MET A N 1
ATOM 1513 C CA . MET A 1 196 ? 23.178 -0.200 -40.100 1.00 96.19 196 MET A CA 1
ATOM 1514 C C . MET A 1 196 ? 24.341 -1.184 -40.220 1.00 96.19 196 MET A C 1
ATOM 1516 O O . MET A 1 196 ? 24.120 -2.384 -40.057 1.00 96.19 196 MET A O 1
ATOM 1520 N N . ALA A 1 197 ? 25.572 -0.702 -40.405 1.00 96.19 197 ALA A N 1
ATOM 1521 C CA . ALA A 1 197 ? 26.766 -1.540 -40.325 1.00 96.19 197 ALA A CA 1
ATOM 1522 C C . ALA A 1 197 ? 27.005 -2.119 -38.913 1.00 96.19 197 ALA A C 1
ATOM 1524 O O . ALA A 1 197 ? 27.567 -3.208 -38.798 1.00 96.19 197 ALA A O 1
ATOM 1525 N N . ASP A 1 198 ? 26.551 -1.435 -37.855 1.00 97.94 198 ASP A N 1
ATOM 1526 C CA . ASP A 1 198 ? 26.730 -1.851 -36.454 1.00 97.94 198 ASP A CA 1
ATOM 1527 C C . ASP A 1 198 ? 25.465 -2.453 -35.816 1.00 97.94 198 ASP A C 1
ATOM 1529 O O . ASP A 1 198 ? 25.528 -3.094 -34.771 1.00 97.94 198 ASP A O 1
ATOM 1533 N N . TYR A 1 199 ? 24.299 -2.320 -36.454 1.00 96.62 199 TYR A N 1
ATOM 1534 C CA . TYR A 1 199 ? 23.020 -2.760 -35.881 1.00 96.62 199 TYR A CA 1
ATOM 1535 C C . TYR A 1 199 ? 22.999 -4.241 -35.449 1.00 96.62 199 TYR A C 1
ATOM 1537 O O . TYR A 1 199 ? 22.369 -4.597 -34.455 1.00 96.62 199 TYR A O 1
ATOM 1545 N N . GLY A 1 200 ? 23.723 -5.119 -36.152 1.00 95.44 200 GLY A N 1
ATOM 1546 C CA . GLY A 1 200 ? 23.868 -6.521 -35.746 1.00 95.44 200 GLY A CA 1
ATOM 1547 C C . GLY A 1 200 ? 24.611 -6.705 -34.415 1.00 95.44 200 GLY A C 1
ATOM 1548 O O . GLY A 1 200 ? 24.254 -7.592 -33.640 1.00 95.44 200 GLY A O 1
ATOM 1549 N N . ALA A 1 201 ? 25.601 -5.854 -34.125 1.00 96.94 201 ALA A N 1
ATOM 1550 C CA . ALA A 1 201 ? 26.316 -5.855 -32.851 1.00 96.94 201 ALA A CA 1
ATOM 1551 C C . ALA A 1 201 ? 25.411 -5.369 -31.711 1.00 96.94 201 ALA A C 1
ATOM 1553 O O . ALA A 1 201 ? 25.375 -6.004 -30.663 1.00 96.94 201 ALA A O 1
ATOM 1554 N N . PHE A 1 202 ? 24.596 -4.336 -31.946 1.00 97.50 202 PHE A N 1
ATOM 1555 C CA . PHE A 1 202 ? 23.559 -3.900 -31.001 1.00 97.50 202 PHE A CA 1
ATOM 1556 C C . PHE A 1 202 ? 22.626 -5.042 -30.584 1.00 97.50 202 PHE A C 1
ATOM 1558 O O . PHE A 1 202 ? 22.422 -5.279 -29.394 1.00 97.50 202 PHE A O 1
ATOM 1565 N N . VAL A 1 203 ? 22.092 -5.787 -31.557 1.00 97.69 203 VAL A N 1
ATOM 1566 C CA . VAL A 1 203 ? 21.192 -6.918 -31.282 1.00 97.69 203 VAL A CA 1
ATOM 1567 C C . VAL A 1 203 ? 21.914 -8.022 -30.501 1.00 97.69 203 VAL A C 1
ATOM 1569 O O . VAL A 1 203 ? 21.323 -8.639 -29.615 1.00 97.69 203 VAL A O 1
ATOM 1572 N N . ALA A 1 204 ? 23.197 -8.269 -30.786 1.00 95.56 204 ALA A N 1
ATOM 1573 C CA . ALA A 1 204 ? 24.001 -9.225 -30.028 1.00 95.56 204 ALA A CA 1
ATOM 1574 C C . ALA A 1 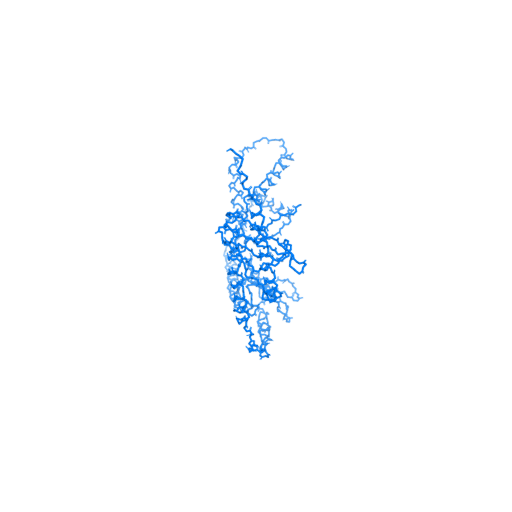204 ? 24.187 -8.789 -28.563 1.00 95.56 204 ALA A C 1
ATOM 1576 O O . ALA A 1 204 ? 23.933 -9.599 -27.668 1.00 95.56 204 ALA A O 1
ATOM 1577 N N . THR A 1 205 ? 24.531 -7.520 -28.315 1.00 96.81 205 THR A N 1
ATOM 1578 C CA . THR A 1 205 ? 24.661 -6.957 -26.961 1.00 96.81 205 THR A CA 1
ATOM 1579 C C . THR A 1 205 ? 23.332 -7.009 -26.201 1.00 96.81 205 THR A C 1
ATOM 1581 O O . THR A 1 205 ? 23.305 -7.398 -25.036 1.00 96.81 205 THR A O 1
ATOM 1584 N N . TYR A 1 206 ? 22.206 -6.705 -26.855 1.00 94.25 206 TYR A N 1
ATOM 1585 C CA . TYR A 1 206 ? 20.876 -6.873 -26.259 1.00 94.25 206 TYR A CA 1
ATOM 1586 C C . TYR A 1 206 ? 20.599 -8.334 -25.855 1.00 94.25 206 TYR A C 1
ATOM 1588 O O . TYR A 1 206 ? 20.166 -8.602 -24.736 1.00 94.25 206 TYR A O 1
ATOM 1596 N N . ASN A 1 207 ? 20.906 -9.304 -26.718 1.00 93.31 207 ASN A N 1
ATOM 1597 C CA . ASN A 1 207 ? 20.715 -10.722 -26.398 1.00 93.31 207 ASN A CA 1
ATOM 1598 C C . ASN A 1 207 ? 21.640 -11.212 -25.268 1.00 93.31 207 ASN A C 1
ATOM 1600 O O . ASN A 1 207 ? 21.313 -12.161 -24.556 1.00 93.31 207 ASN A O 1
ATOM 1604 N N . GLU A 1 208 ? 22.826 -10.623 -25.114 1.00 94.50 208 GLU A N 1
ATOM 1605 C CA . GLU A 1 208 ? 23.699 -10.859 -23.956 1.00 94.50 208 GLU A CA 1
ATOM 1606 C C . GLU A 1 208 ? 23.117 -10.264 -22.676 1.00 94.50 208 GLU A C 1
ATOM 1608 O O . GLU A 1 208 ? 23.086 -10.953 -21.657 1.00 94.50 208 GLU A O 1
ATOM 1613 N N . TYR A 1 209 ? 22.585 -9.043 -22.750 1.00 91.25 209 TYR A N 1
ATOM 1614 C CA . TYR A 1 209 ? 21.870 -8.410 -21.648 1.00 91.25 209 TYR A CA 1
ATOM 1615 C C . TYR A 1 209 ? 20.705 -9.282 -21.170 1.00 91.25 209 TYR A C 1
ATOM 1617 O O . TYR A 1 209 ? 20.668 -9.622 -19.993 1.00 91.25 209 TYR A O 1
ATOM 1625 N N . VAL A 1 210 ? 19.827 -9.751 -22.063 1.00 91.38 210 VAL A N 1
ATOM 1626 C CA . VAL A 1 210 ? 18.707 -10.641 -21.692 1.00 91.38 210 VAL A CA 1
ATOM 1627 C C . VAL A 1 210 ? 19.200 -11.938 -21.042 1.00 91.38 210 VAL A C 1
ATOM 1629 O O . VAL A 1 210 ? 18.688 -12.339 -20.000 1.00 91.38 210 VAL A O 1
ATOM 1632 N N . ARG A 1 211 ? 20.240 -12.577 -21.596 1.00 89.56 211 ARG A N 1
ATOM 1633 C CA . ARG A 1 211 ? 20.820 -13.805 -21.017 1.00 89.56 211 ARG A CA 1
ATOM 1634 C C . ARG A 1 211 ? 21.452 -13.595 -19.642 1.00 89.56 211 ARG A C 1
ATOM 1636 O O . ARG A 1 211 ? 21.565 -14.558 -18.895 1.00 89.56 211 ARG A O 1
ATOM 1643 N N . SER A 1 212 ? 21.850 -12.373 -19.291 1.00 87.75 212 SER A N 1
ATOM 1644 C CA . SER A 1 212 ? 22.397 -12.085 -17.959 1.00 87.75 212 SER A CA 1
ATOM 1645 C C . SER A 1 212 ? 21.369 -12.227 -16.827 1.00 87.75 212 SER A C 1
ATOM 1647 O O . SER A 1 212 ? 21.767 -12.346 -15.672 1.00 87.75 212 SER A O 1
ATOM 1649 N N . PHE A 1 213 ? 20.070 -12.265 -17.155 1.00 84.44 213 PHE A N 1
ATOM 1650 C CA . PHE A 1 213 ? 18.976 -12.494 -16.205 1.00 84.44 213 PHE A CA 1
ATOM 1651 C C . PHE A 1 213 ? 18.585 -13.974 -16.070 1.00 84.44 213 PHE A C 1
ATOM 1653 O O . PHE A 1 213 ? 17.751 -14.304 -15.225 1.00 84.44 213 PHE A O 1
ATOM 1660 N N . ASP A 1 214 ? 19.165 -14.865 -16.881 1.00 84.69 214 ASP A N 1
ATOM 1661 C CA . ASP A 1 214 ? 18.930 -16.305 -16.764 1.00 84.69 214 ASP A CA 1
ATOM 1662 C C . ASP A 1 214 ? 19.363 -16.789 -15.371 1.00 84.69 214 ASP A C 1
ATOM 1664 O O . ASP A 1 214 ? 20.454 -16.466 -14.895 1.00 84.69 214 ASP A O 1
ATOM 1668 N N . GLY A 1 215 ? 18.474 -17.502 -14.683 1.00 78.44 215 GLY A N 1
ATOM 1669 C CA . GLY A 1 215 ? 18.696 -17.969 -13.315 1.00 78.44 215 GLY A CA 1
ATOM 1670 C C . GLY A 1 215 ? 18.538 -16.932 -12.189 1.00 78.44 215 GLY A C 1
ATOM 1671 O O . GLY A 1 215 ? 18.700 -17.293 -11.026 1.00 78.44 215 GLY A O 1
ATOM 1672 N N . LEU A 1 216 ? 18.179 -15.667 -12.469 1.00 82.50 216 LEU A N 1
ATOM 1673 C CA . LEU A 1 216 ? 18.138 -14.597 -11.449 1.00 82.50 216 LEU A CA 1
ATOM 1674 C C . LEU A 1 216 ? 17.240 -14.913 -10.235 1.00 82.50 216 LEU A C 1
ATOM 1676 O O . LEU A 1 216 ? 17.525 -14.463 -9.126 1.00 82.50 216 LEU A O 1
ATOM 1680 N N . LEU A 1 217 ? 16.156 -15.665 -10.440 1.00 75.88 217 LEU A N 1
ATOM 1681 C CA . LEU A 1 217 ? 15.182 -16.001 -9.395 1.00 75.88 217 LEU A CA 1
ATOM 1682 C C . LEU A 1 217 ? 15.213 -17.479 -8.972 1.00 75.88 217 LEU A C 1
ATOM 1684 O O . LEU A 1 217 ? 14.369 -17.885 -8.182 1.00 75.88 217 LEU A O 1
ATOM 1688 N N . GLU A 1 218 ? 16.161 -18.286 -9.462 1.00 84.06 218 GLU A N 1
ATOM 1689 C CA . GLU A 1 218 ? 16.203 -19.733 -9.175 1.00 84.06 218 GLU A CA 1
ATOM 1690 C C . GLU A 1 218 ? 16.426 -20.055 -7.690 1.00 84.06 218 GLU A C 1
ATOM 1692 O O . GLU A 1 218 ? 15.914 -21.056 -7.194 1.00 84.06 218 GLU A O 1
ATOM 1697 N N . ASP A 1 219 ? 17.141 -19.188 -6.970 1.00 77.50 219 ASP A N 1
ATOM 1698 C CA . ASP A 1 219 ? 17.422 -19.348 -5.539 1.00 77.50 219 ASP A CA 1
ATOM 1699 C C . ASP A 1 219 ? 16.390 -18.648 -4.632 1.00 77.50 219 ASP A C 1
ATOM 1701 O O . ASP A 1 219 ? 16.563 -18.614 -3.409 1.00 77.50 219 ASP A O 1
ATOM 1705 N N . VAL A 1 220 ? 15.331 -18.052 -5.196 1.00 71.81 220 VAL A N 1
ATOM 1706 C CA . VAL A 1 220 ? 14.284 -17.387 -4.408 1.00 71.81 220 VAL A CA 1
ATOM 1707 C C . VAL A 1 220 ? 13.287 -18.440 -3.915 1.00 71.81 220 VAL A C 1
ATOM 1709 O O . VAL A 1 220 ? 12.629 -19.070 -4.740 1.00 71.81 220 VAL A O 1
ATOM 1712 N N . PRO A 1 221 ? 13.129 -18.630 -2.589 1.00 71.62 221 PRO A N 1
ATOM 1713 C CA . PRO A 1 221 ? 12.118 -19.537 -2.057 1.00 71.62 221 PRO A CA 1
ATOM 1714 C C . PRO A 1 221 ? 10.717 -19.082 -2.480 1.00 71.62 221 PRO A C 1
ATOM 1716 O O . PRO A 1 221 ? 10.337 -17.937 -2.232 1.00 71.62 221 PRO A O 1
ATOM 1719 N N . ASP A 1 222 ? 9.950 -19.974 -3.100 1.00 71.38 222 ASP A N 1
ATOM 1720 C CA . ASP A 1 222 ? 8.551 -19.770 -3.494 1.00 71.38 222 ASP A CA 1
ATOM 1721 C C . ASP A 1 222 ? 7.555 -20.225 -2.408 1.00 71.38 222 ASP A C 1
ATOM 1723 O O . ASP A 1 222 ? 6.362 -19.915 -2.467 1.00 71.38 222 ASP A O 1
ATOM 1727 N N . GLU A 1 223 ? 8.056 -20.896 -1.370 1.00 75.56 223 GLU A N 1
ATOM 1728 C CA . GLU A 1 223 ? 7.323 -21.247 -0.159 1.00 75.56 223 GLU A CA 1
ATOM 1729 C C . GLU A 1 223 ? 7.517 -20.174 0.924 1.00 75.56 223 GLU A C 1
ATOM 1731 O O . GLU A 1 223 ? 8.567 -20.058 1.563 1.00 75.56 223 GLU A O 1
ATOM 1736 N N . PHE A 1 224 ? 6.467 -19.386 1.153 1.00 63.47 224 PHE A N 1
ATOM 1737 C CA . PHE A 1 224 ? 6.411 -18.422 2.249 1.00 63.47 224 PHE A CA 1
ATOM 1738 C C . PHE A 1 224 ? 5.873 -19.086 3.527 1.00 63.47 224 PHE A C 1
ATOM 1740 O O . PHE A 1 224 ? 5.005 -19.957 3.443 1.00 63.47 224 PHE A O 1
ATOM 1747 N N . PRO A 1 225 ? 6.342 -18.679 4.722 1.00 68.38 225 PRO A N 1
ATOM 1748 C CA . PRO A 1 225 ? 5.815 -19.203 5.977 1.00 68.38 225 PRO A CA 1
ATOM 1749 C C . PRO A 1 225 ? 4.319 -18.897 6.124 1.00 68.38 225 PRO A C 1
ATOM 1751 O O . PRO A 1 225 ? 3.856 -17.813 5.760 1.00 68.38 225 PRO A O 1
ATOM 1754 N N . GLU A 1 226 ? 3.571 -19.841 6.698 1.00 65.06 226 GLU A N 1
ATOM 1755 C CA . GLU A 1 226 ? 2.159 -19.636 7.021 1.00 65.06 226 GLU A CA 1
ATOM 1756 C C . GLU A 1 226 ? 1.994 -18.472 8.010 1.00 65.06 226 GLU A C 1
ATOM 1758 O O . GLU A 1 226 ? 2.747 -18.334 8.978 1.00 65.06 226 GLU A O 1
ATOM 1763 N N . ILE A 1 227 ? 0.996 -17.621 7.761 1.00 60.09 227 ILE A N 1
ATOM 1764 C CA . ILE A 1 227 ? 0.624 -16.557 8.693 1.00 60.09 227 ILE A CA 1
ATOM 1765 C C . ILE A 1 227 ? -0.241 -17.128 9.818 1.00 60.09 227 ILE A C 1
ATOM 1767 O O . ILE A 1 227 ? -1.188 -17.876 9.578 1.00 60.09 227 ILE A O 1
ATOM 1771 N N . GLU A 1 228 ? 0.044 -16.723 11.051 1.00 71.75 228 GLU A N 1
ATOM 1772 C CA . GLU A 1 228 ? -0.813 -17.044 12.191 1.00 71.75 228 GLU A CA 1
ATOM 1773 C C . GLU A 1 228 ? -2.131 -16.264 12.102 1.00 71.75 228 GLU A C 1
ATOM 1775 O O . GLU A 1 228 ? -2.159 -15.056 11.840 1.00 71.75 228 GLU A O 1
ATOM 1780 N N . SER A 1 229 ? -3.246 -16.950 12.343 1.00 79.06 229 SER A N 1
ATOM 1781 C CA . SER A 1 229 ? -4.569 -16.330 12.306 1.00 79.06 229 SER A CA 1
ATOM 1782 C C . SER A 1 229 ? -4.854 -15.538 13.583 1.00 79.06 229 SER A C 1
ATOM 1784 O O . SER A 1 229 ? -4.686 -16.029 14.697 1.00 79.06 229 SER A O 1
ATOM 1786 N N . THR A 1 230 ? -5.387 -14.325 13.440 1.00 82.31 230 THR A N 1
ATOM 1787 C CA . THR A 1 230 ? -5.874 -13.507 14.567 1.00 82.31 230 THR A CA 1
ATOM 1788 C C . THR A 1 230 ? -7.348 -13.766 14.908 1.00 82.31 230 THR A C 1
ATOM 1790 O O . THR A 1 230 ? -7.901 -13.105 15.789 1.00 82.31 230 THR A O 1
ATOM 1793 N N . ALA A 1 231 ? -7.996 -14.731 14.241 1.00 84.81 231 ALA A N 1
ATOM 1794 C CA . ALA A 1 231 ? -9.436 -14.970 14.343 1.00 84.81 231 ALA A CA 1
ATOM 1795 C C . ALA A 1 231 ? -9.901 -15.311 15.769 1.00 84.81 231 ALA A C 1
ATOM 1797 O O . ALA A 1 231 ? -10.892 -14.751 16.237 1.00 84.81 231 ALA A O 1
ATOM 1798 N N . GLU A 1 232 ? -9.183 -16.182 16.487 1.00 82.12 232 GLU A N 1
ATOM 1799 C CA . GLU A 1 232 ? -9.543 -16.553 17.865 1.00 82.12 232 GLU A CA 1
ATOM 1800 C C . GLU A 1 232 ? -9.430 -15.363 18.828 1.00 82.12 232 GLU A C 1
ATOM 1802 O O . GLU A 1 232 ? -10.311 -15.143 19.662 1.00 82.12 232 GLU A O 1
ATOM 1807 N N . LEU A 1 233 ? -8.382 -14.547 18.669 1.00 88.00 233 LEU A N 1
ATOM 1808 C CA . LEU A 1 233 ? -8.160 -13.340 19.466 1.00 88.00 233 LEU A CA 1
ATOM 1809 C C . LEU A 1 233 ? -9.262 -12.295 19.229 1.00 88.00 233 LEU A C 1
ATOM 1811 O O . LEU A 1 233 ? -9.748 -11.681 20.180 1.00 88.00 233 LEU A O 1
ATOM 1815 N N . VAL A 1 234 ? -9.687 -12.119 17.975 1.00 89.12 234 VAL A N 1
ATOM 1816 C CA . VAL A 1 234 ? -10.814 -11.249 17.610 1.00 89.12 234 VAL A CA 1
ATOM 1817 C C . VAL A 1 234 ? -12.129 -11.774 18.193 1.00 89.12 234 VAL A C 1
ATOM 1819 O O . VAL A 1 234 ? -12.867 -11.004 18.804 1.00 89.12 234 VAL A O 1
ATOM 1822 N N . ALA A 1 235 ? -12.393 -13.078 18.092 1.00 88.44 235 ALA A N 1
ATOM 1823 C CA . ALA A 1 235 ? -13.618 -13.682 18.613 1.00 88.44 235 ALA A CA 1
ATOM 1824 C C . ALA A 1 235 ? -13.742 -13.568 20.144 1.00 88.44 235 ALA A C 1
ATOM 1826 O O . ALA A 1 235 ? -14.844 -13.389 20.666 1.00 88.44 235 ALA A O 1
ATOM 1827 N N . GLU A 1 236 ? -12.632 -13.676 20.880 1.00 90.81 236 GLU A N 1
ATOM 1828 C CA . GLU A 1 236 ? -12.622 -13.475 22.333 1.00 90.81 236 GLU A CA 1
ATOM 1829 C C . GLU A 1 236 ? -12.842 -12.002 22.702 1.00 90.81 236 GLU A C 1
ATOM 1831 O O . GLU A 1 236 ? -13.667 -11.700 23.566 1.00 90.81 236 GLU A O 1
ATOM 1836 N N . ARG A 1 237 ? -12.167 -11.074 22.007 1.00 95.19 237 ARG A N 1
ATOM 1837 C CA . ARG A 1 237 ? -12.385 -9.632 22.182 1.00 95.19 237 ARG A CA 1
ATOM 1838 C C . ARG A 1 237 ? -13.857 -9.275 21.988 1.00 95.19 237 ARG A C 1
ATOM 1840 O O . ARG A 1 237 ? -14.425 -8.583 22.830 1.00 95.19 237 ARG A O 1
ATOM 1847 N N . ASP A 1 238 ? -14.462 -9.740 20.900 1.00 93.94 238 ASP A N 1
ATOM 1848 C CA . ASP A 1 238 ? -15.837 -9.388 20.547 1.00 93.94 238 ASP A CA 1
ATOM 1849 C C . ASP A 1 238 ? -16.835 -9.950 21.568 1.00 93.94 238 ASP A C 1
ATOM 1851 O O . ASP A 1 238 ? -17.749 -9.237 21.975 1.00 93.94 238 ASP A O 1
ATOM 1855 N N . ARG A 1 239 ? -16.606 -11.169 22.087 1.00 93.62 239 ARG A N 1
ATOM 1856 C CA . ARG A 1 239 ? -17.403 -11.726 23.196 1.00 93.62 239 ARG A CA 1
ATOM 1857 C C . ARG A 1 239 ? -17.355 -10.857 24.455 1.00 93.62 239 ARG A C 1
ATOM 1859 O O . ARG A 1 239 ? -18.390 -10.648 25.087 1.00 93.62 239 ARG A O 1
ATOM 1866 N N . ILE A 1 240 ? -16.181 -10.343 24.826 1.00 95.25 240 ILE A N 1
ATOM 1867 C CA . ILE A 1 240 ? -16.033 -9.474 26.004 1.00 95.25 240 ILE A CA 1
ATOM 1868 C C . ILE A 1 240 ? -16.698 -8.113 25.761 1.00 95.25 240 ILE A C 1
ATOM 1870 O O . ILE A 1 240 ? -17.444 -7.635 26.614 1.00 95.25 240 ILE A O 1
ATOM 1874 N N . VAL A 1 241 ? -16.458 -7.495 24.602 1.00 95.44 241 VAL A N 1
ATOM 1875 C CA . VAL A 1 241 ? -17.039 -6.190 24.249 1.00 95.44 241 VAL A CA 1
ATOM 1876 C C . VAL A 1 241 ? -18.563 -6.256 24.209 1.00 95.44 241 VAL A C 1
ATOM 1878 O O . VAL A 1 241 ? -19.213 -5.351 24.728 1.00 95.44 241 VAL A O 1
ATOM 1881 N N . GLU A 1 242 ? -19.138 -7.329 23.664 1.00 95.56 242 GLU A N 1
ATOM 1882 C CA . GLU A 1 242 ? -20.590 -7.516 23.647 1.00 95.56 242 GLU A CA 1
ATOM 1883 C C . GLU A 1 242 ? -21.152 -7.589 25.068 1.00 95.56 242 GLU A C 1
ATOM 1885 O O . GLU A 1 242 ? -22.115 -6.899 25.398 1.00 95.56 242 GLU A O 1
ATOM 1890 N N . ARG A 1 243 ? -20.484 -8.319 25.967 1.00 96.00 243 ARG A N 1
ATOM 1891 C CA . ARG A 1 243 ? -20.894 -8.380 27.373 1.00 96.00 243 ARG A CA 1
ATOM 1892 C C . ARG A 1 243 ? -20.828 -7.016 28.065 1.00 96.00 243 ARG A C 1
ATOM 1894 O O . ARG A 1 243 ? -21.717 -6.678 28.845 1.00 96.00 243 ARG A O 1
ATOM 1901 N N . ILE A 1 244 ? -19.796 -6.222 27.780 1.00 96.69 244 ILE A N 1
ATOM 1902 C CA . ILE A 1 244 ? -19.675 -4.847 28.288 1.00 96.69 244 ILE A CA 1
ATOM 1903 C C . ILE A 1 244 ? -20.802 -3.971 27.719 1.00 96.69 244 ILE A C 1
ATOM 1905 O O . ILE A 1 244 ? -21.378 -3.167 28.451 1.00 96.69 244 ILE A O 1
ATOM 1909 N N . ARG A 1 245 ? -21.167 -4.150 26.443 1.00 96.31 245 ARG A N 1
ATOM 1910 C CA . ARG A 1 245 ? -22.278 -3.438 25.797 1.00 96.31 245 ARG A CA 1
ATOM 1911 C C . ARG A 1 245 ? -23.628 -3.780 26.415 1.00 96.31 245 ARG A C 1
ATOM 1913 O O . ARG A 1 245 ? -24.404 -2.865 26.668 1.00 96.31 245 ARG A O 1
ATOM 1920 N N . GLU A 1 246 ? -23.895 -5.048 26.713 1.00 97.12 246 GLU A N 1
ATOM 1921 C CA . GLU A 1 246 ? -25.107 -5.470 27.429 1.00 97.12 246 GLU A CA 1
ATOM 1922 C C . GLU A 1 246 ? -25.236 -4.762 28.786 1.00 97.12 246 GLU A C 1
ATOM 1924 O O . GLU A 1 246 ? -26.296 -4.232 29.118 1.00 97.12 246 GLU A O 1
ATOM 1929 N N . VAL A 1 247 ? -24.141 -4.701 29.551 1.00 97.38 247 VAL A N 1
ATOM 1930 C CA . VAL A 1 247 ? -24.097 -4.002 30.844 1.00 97.38 247 VAL A CA 1
ATOM 1931 C C . VAL A 1 247 ? -24.291 -2.495 30.663 1.00 97.38 247 VAL A C 1
ATOM 1933 O O . VAL A 1 247 ? -25.092 -1.889 31.372 1.00 97.38 247 VAL A O 1
ATOM 1936 N N . GLY A 1 248 ? -23.613 -1.892 29.684 1.00 96.81 248 GLY A N 1
ATOM 1937 C CA . GLY A 1 248 ? -23.770 -0.476 29.358 1.00 96.81 248 GLY A CA 1
ATOM 1938 C C . GLY A 1 248 ? -25.204 -0.122 28.958 1.00 96.81 248 GLY A C 1
ATOM 1939 O O . GLY A 1 248 ? -25.720 0.895 29.407 1.00 96.81 248 GLY A O 1
ATOM 1940 N N . ASN A 1 249 ? -25.874 -0.978 28.181 1.00 97.50 249 ASN A N 1
ATOM 1941 C CA . ASN A 1 249 ? -27.286 -0.822 27.822 1.00 97.50 249 ASN A CA 1
ATOM 1942 C C . ASN A 1 249 ? -28.204 -0.903 29.045 1.00 97.50 249 ASN A C 1
ATOM 1944 O O . ASN A 1 249 ? -29.133 -0.108 29.157 1.00 97.50 249 ASN A O 1
ATOM 1948 N N . ALA A 1 250 ? -27.938 -1.820 29.979 1.00 97.31 250 ALA A N 1
ATOM 1949 C CA . ALA A 1 250 ? -28.699 -1.897 31.222 1.00 97.31 250 ALA A CA 1
ATOM 1950 C C . ALA A 1 250 ? -28.555 -0.604 32.048 1.00 97.31 250 ALA A C 1
ATOM 1952 O O . ALA A 1 250 ? -29.557 -0.033 32.468 1.00 97.31 250 ALA A O 1
ATOM 1953 N N . MET A 1 251 ? -27.328 -0.093 32.208 1.00 96.94 251 MET A N 1
ATOM 1954 C CA . MET A 1 251 ? -27.071 1.183 32.893 1.00 96.94 251 MET A CA 1
ATOM 1955 C C . MET A 1 251 ? -27.743 2.366 32.179 1.00 96.94 251 MET A C 1
ATOM 1957 O O . MET A 1 251 ? -28.396 3.184 32.823 1.00 96.94 251 MET A O 1
ATOM 1961 N N . ALA A 1 252 ? -27.626 2.436 30.849 1.00 96.38 252 ALA A N 1
ATOM 1962 C CA . ALA A 1 252 ? -28.261 3.456 30.018 1.00 96.38 252 ALA A CA 1
ATOM 1963 C C . ALA A 1 252 ? -29.791 3.442 30.144 1.00 96.38 252 ALA A C 1
ATOM 1965 O O . ALA A 1 252 ? -30.404 4.501 30.213 1.00 96.38 252 ALA A O 1
ATOM 1966 N N . SER A 1 253 ? -30.407 2.260 30.228 1.00 95.38 253 SER A N 1
ATOM 1967 C CA . SER A 1 253 ? -31.852 2.122 30.430 1.00 95.38 253 SER A CA 1
ATOM 1968 C C . SER A 1 253 ? -32.314 2.661 31.787 1.00 95.38 253 SER A C 1
ATOM 1970 O O . SER A 1 253 ? -33.375 3.279 31.858 1.00 95.38 253 SER A O 1
ATOM 1972 N N . GLU A 1 254 ? -31.541 2.464 32.860 1.00 94.75 254 GLU A N 1
ATOM 1973 C CA . GLU A 1 254 ? -31.861 3.065 34.163 1.00 94.75 254 GLU A CA 1
ATOM 1974 C C . GLU A 1 254 ? -31.682 4.590 34.145 1.00 94.75 254 GLU A C 1
ATOM 1976 O O . GLU A 1 254 ? -32.563 5.319 34.600 1.00 94.75 254 GLU A O 1
ATOM 1981 N N . LEU A 1 255 ? -30.592 5.084 33.546 1.00 93.12 255 LEU A N 1
ATOM 1982 C CA . LEU A 1 255 ? -30.337 6.521 33.384 1.00 93.12 255 LEU A CA 1
ATOM 1983 C C . LEU A 1 255 ? -31.416 7.201 32.539 1.00 93.12 255 LEU A C 1
ATOM 1985 O O . LEU A 1 255 ? -31.883 8.276 32.894 1.00 93.12 255 LEU A O 1
ATOM 1989 N N . TYR A 1 256 ? -31.886 6.540 31.485 1.00 91.31 256 TYR A N 1
ATOM 1990 C CA . TYR A 1 256 ? -32.987 7.013 30.654 1.00 91.31 256 TYR A CA 1
ATOM 1991 C C . TYR A 1 256 ? -34.284 7.215 31.443 1.00 91.31 256 TYR A C 1
ATOM 1993 O O . TYR A 1 256 ? -34.964 8.225 31.275 1.00 91.31 256 TYR A O 1
ATOM 2001 N N . ARG A 1 257 ? -34.618 6.287 32.351 1.00 89.69 257 ARG A N 1
ATOM 2002 C CA . ARG A 1 257 ? -35.804 6.424 33.215 1.00 89.69 257 ARG A CA 1
ATOM 2003 C C . ARG A 1 257 ? -35.685 7.586 34.198 1.00 89.69 257 ARG A C 1
ATOM 2005 O O . ARG A 1 257 ? -36.713 8.120 34.607 1.00 89.69 257 ARG A O 1
ATOM 2012 N N . TYR A 1 258 ? -34.462 7.933 34.591 1.00 86.12 258 TYR A N 1
ATOM 2013 C CA . TYR A 1 258 ? -34.185 8.956 35.592 1.00 86.12 258 TYR A CA 1
ATOM 2014 C C . TYR A 1 258 ? -33.994 10.363 34.991 1.00 86.12 258 TYR A C 1
ATOM 2016 O O . TYR A 1 258 ? -34.634 11.309 35.444 1.00 86.12 258 TYR A O 1
ATOM 2024 N N . GLU A 1 259 ? -33.152 10.509 33.964 1.00 85.94 259 GLU A N 1
ATOM 2025 C CA . GLU A 1 259 ? -32.718 11.794 33.385 1.00 85.94 259 GLU A CA 1
ATOM 2026 C C . GLU A 1 259 ? -33.283 12.084 31.981 1.00 85.94 259 GLU A C 1
ATOM 2028 O O . GLU A 1 259 ? -33.222 13.227 31.525 1.00 85.94 259 GLU A O 1
ATOM 2033 N N . GLY A 1 260 ? -33.883 11.095 31.309 1.00 88.81 260 GLY A N 1
ATOM 2034 C CA . GLY A 1 260 ? -34.494 11.247 29.985 1.00 88.81 260 GLY A CA 1
ATOM 2035 C C . GLY A 1 260 ? -33.599 10.820 28.815 1.00 88.81 260 GLY A C 1
ATOM 2036 O O . GLY A 1 260 ? -32.687 10.004 28.957 1.00 88.81 260 GLY A O 1
ATOM 2037 N N . ASP A 1 261 ? -33.892 11.350 27.624 1.00 88.31 261 ASP A N 1
ATOM 2038 C CA . ASP A 1 261 ? -33.481 10.743 26.348 1.00 88.31 261 ASP A CA 1
ATOM 2039 C C . ASP A 1 261 ? -31.965 10.736 26.080 1.00 88.31 261 ASP A C 1
ATOM 2041 O O . ASP A 1 261 ? -31.471 9.836 25.407 1.00 88.31 261 ASP A O 1
ATOM 2045 N N . TYR A 1 262 ? -31.210 11.689 26.629 1.00 93.19 262 TYR A N 1
ATOM 2046 C CA . TYR A 1 262 ? -29.772 11.830 26.391 1.00 93.19 262 TYR A CA 1
ATOM 2047 C C . TYR A 1 262 ? -29.044 12.257 27.660 1.00 93.19 262 TYR A C 1
ATOM 2049 O O . TYR A 1 262 ? -29.502 13.147 28.377 1.00 93.19 262 TYR A O 1
ATOM 2057 N N . GLY A 1 263 ? -27.844 11.719 27.870 1.00 94.62 263 GLY A N 1
ATOM 2058 C CA . GLY A 1 263 ? -26.972 12.214 28.924 1.00 94.62 263 GLY A CA 1
ATOM 2059 C C . GLY A 1 263 ? -25.648 11.477 29.045 1.00 94.62 263 GLY A C 1
ATOM 2060 O O . GLY A 1 263 ? -25.254 10.679 28.186 1.00 94.62 263 GLY A O 1
ATOM 2061 N N . THR A 1 264 ? -24.942 11.803 30.126 1.00 95.69 264 THR A N 1
ATOM 2062 C CA . THR A 1 264 ? -23.613 11.276 30.420 1.00 95.69 264 THR A CA 1
ATOM 2063 C C . THR A 1 264 ? -23.467 10.992 31.909 1.00 95.69 264 THR A C 1
ATOM 2065 O O . THR A 1 264 ? -23.576 11.900 32.729 1.00 95.69 264 THR A O 1
ATOM 2068 N N . TYR A 1 265 ? -23.105 9.758 32.250 1.00 96.06 265 TYR A N 1
ATOM 2069 C CA . TYR A 1 265 ? -22.672 9.376 33.588 1.00 96.06 265 TYR A CA 1
ATOM 2070 C C . TYR A 1 265 ? -21.150 9.278 33.597 1.00 96.06 265 TYR A C 1
ATOM 2072 O O . TYR A 1 265 ? -20.559 8.594 32.759 1.00 96.06 265 TYR A O 1
ATOM 2080 N N . ALA A 1 266 ? -20.501 9.957 34.543 1.00 96.69 266 ALA A N 1
ATOM 2081 C CA . ALA A 1 266 ? -19.054 9.913 34.670 1.00 96.69 266 ALA A CA 1
ATOM 2082 C C . ALA A 1 266 ? -18.607 9.761 36.120 1.00 96.69 266 ALA A C 1
ATOM 2084 O O . ALA A 1 266 ? -19.103 10.440 37.016 1.00 96.69 266 ALA A O 1
ATOM 2085 N N . THR A 1 267 ? -17.608 8.911 36.331 1.00 97.19 267 THR A N 1
ATOM 2086 C CA . THR A 1 267 ? -16.981 8.689 37.636 1.00 97.19 267 THR A CA 1
ATOM 2087 C C . THR A 1 267 ? -15.496 8.380 37.465 1.00 97.19 267 THR A C 1
ATOM 2089 O O . THR A 1 267 ? -14.994 8.288 36.344 1.00 97.19 267 THR A O 1
ATOM 2092 N N . THR A 1 268 ? -14.772 8.237 38.569 1.00 96.44 268 THR A N 1
ATOM 2093 C CA . THR A 1 268 ? -13.360 7.854 38.562 1.00 96.44 268 THR A CA 1
ATOM 2094 C C . THR A 1 268 ? -13.213 6.453 39.140 1.00 96.44 268 THR A C 1
ATOM 2096 O O . THR A 1 268 ? -13.551 6.226 40.298 1.00 96.44 268 THR A O 1
ATOM 2099 N N . VAL A 1 269 ? -12.654 5.532 38.357 1.00 94.62 269 VAL A N 1
ATOM 2100 C CA . VAL A 1 269 ? -12.332 4.156 38.763 1.00 94.62 269 VAL A CA 1
ATOM 2101 C C . VAL A 1 269 ? -10.827 3.979 38.664 1.00 94.62 269 VAL A C 1
ATOM 2103 O O . VAL A 1 269 ? -10.229 4.302 37.636 1.00 94.62 269 VAL A O 1
ATOM 2106 N N . SER A 1 270 ? -10.198 3.523 39.749 1.00 87.94 270 SER A N 1
ATOM 2107 C CA . SER A 1 270 ? -8.745 3.292 39.805 1.00 87.94 270 SER A CA 1
ATOM 2108 C C . SER A 1 270 ? -7.914 4.501 39.330 1.00 87.94 270 SER A C 1
ATOM 2110 O O . SER A 1 270 ? -6.889 4.358 38.671 1.00 87.94 270 SER A O 1
ATOM 2112 N N . GLY A 1 271 ? -8.375 5.723 39.628 1.00 91.56 271 GLY A N 1
ATOM 2113 C CA . GLY A 1 271 ? -7.710 6.973 39.231 1.00 91.56 271 GLY A CA 1
ATOM 2114 C C . GLY A 1 271 ? -7.923 7.401 37.774 1.00 91.56 271 GLY A C 1
ATOM 2115 O O . GLY A 1 271 ? -7.415 8.444 37.372 1.00 91.56 271 GLY A O 1
ATOM 2116 N N . THR A 1 272 ? -8.696 6.647 36.992 1.00 94.81 272 THR A N 1
ATOM 2117 C CA . THR A 1 272 ? -9.022 6.972 35.600 1.00 94.81 272 THR A CA 1
ATOM 2118 C C . THR A 1 272 ? -10.480 7.392 35.491 1.00 94.81 272 THR A C 1
ATOM 2120 O O . THR A 1 272 ? -11.342 6.819 36.151 1.00 94.81 272 THR A O 1
ATOM 2123 N N . ARG A 1 273 ? -10.779 8.401 34.671 1.00 96.69 273 ARG A N 1
ATOM 2124 C CA . ARG A 1 273 ? -12.161 8.819 34.406 1.00 96.69 273 ARG A CA 1
ATOM 2125 C C . ARG A 1 273 ? -12.849 7.796 33.506 1.00 96.69 273 ARG A C 1
ATOM 2127 O O . ARG A 1 273 ? -12.305 7.439 32.470 1.00 96.69 273 ARG A O 1
ATOM 2134 N N . TRP A 1 274 ? -14.041 7.372 33.883 1.00 97.94 274 TRP A N 1
ATOM 2135 C CA . TRP A 1 274 ? -14.923 6.534 33.082 1.00 97.94 274 TRP A CA 1
ATOM 2136 C C . TRP A 1 274 ? -16.169 7.332 32.748 1.00 97.94 274 TRP A C 1
ATOM 2138 O O . TRP A 1 274 ? -16.700 8.036 33.606 1.00 97.94 274 TRP A O 1
ATOM 2148 N N . GLU A 1 275 ? -16.609 7.245 31.501 1.00 97.75 275 GLU A N 1
ATOM 2149 C CA . GLU A 1 275 ? -17.719 8.026 30.981 1.00 97.75 275 GLU A CA 1
ATOM 2150 C C . GLU A 1 275 ? -18.617 7.151 30.110 1.00 97.75 275 GLU A C 1
ATOM 2152 O O . GLU A 1 275 ? -18.198 6.685 29.048 1.00 97.75 275 GLU A O 1
ATOM 2157 N N . LEU A 1 276 ? -19.850 6.942 30.568 1.00 97.06 276 LEU A N 1
ATOM 2158 C CA . LEU A 1 276 ? -20.910 6.282 29.821 1.00 97.06 276 LEU A CA 1
ATOM 2159 C C . LEU A 1 276 ? -21.848 7.344 29.264 1.00 97.06 276 LEU A C 1
ATOM 2161 O O . LEU A 1 276 ? -22.423 8.131 30.016 1.00 97.06 276 LEU A O 1
ATOM 2165 N N . LYS A 1 277 ? -22.016 7.339 27.947 1.00 96.12 277 LYS A N 1
ATOM 2166 C CA . LYS A 1 277 ? -22.973 8.185 27.244 1.00 96.12 277 LYS A CA 1
ATOM 2167 C C . LYS A 1 277 ? -24.118 7.338 26.722 1.00 96.12 277 LYS A C 1
ATOM 2169 O O . LYS A 1 277 ? -23.869 6.278 26.144 1.00 96.12 277 LYS A O 1
ATOM 2174 N N . TRP A 1 278 ? -25.345 7.822 26.874 1.00 96.31 278 TRP A N 1
ATOM 2175 C CA . TRP A 1 278 ? -26.531 7.161 26.337 1.00 96.31 278 TRP A CA 1
ATOM 2176 C C . TRP A 1 278 ? -27.325 8.062 25.398 1.00 96.31 278 TRP A C 1
ATOM 2178 O O . TRP A 1 278 ? -27.222 9.289 25.451 1.00 96.31 278 TRP A O 1
ATOM 2188 N N . ASP A 1 279 ? -28.098 7.401 24.546 1.00 95.31 279 ASP A N 1
ATOM 2189 C CA . ASP A 1 279 ? -29.075 7.989 23.640 1.00 95.31 279 ASP A CA 1
ATOM 2190 C C . ASP A 1 279 ? -30.263 7.021 23.526 1.00 95.31 279 ASP A C 1
ATOM 2192 O O . ASP A 1 279 ? -30.058 5.815 23.365 1.00 95.31 279 ASP A O 1
ATOM 2196 N N . GLU A 1 280 ? -31.486 7.519 23.709 1.00 92.44 280 GLU A N 1
ATOM 2197 C CA . GLU A 1 280 ? -32.746 6.756 23.650 1.00 92.44 280 GLU A CA 1
ATOM 2198 C C . GLU A 1 280 ? -32.743 5.450 24.484 1.00 92.44 280 GLU A C 1
ATOM 2200 O O . GLU A 1 280 ? -33.328 4.431 24.113 1.00 92.44 280 GLU A O 1
ATOM 2205 N N . GLY A 1 281 ? -32.062 5.457 25.636 1.00 88.44 281 GLY A N 1
ATOM 2206 C CA . GLY A 1 281 ? -31.992 4.309 26.553 1.00 88.44 281 GLY A CA 1
ATOM 2207 C C . GLY A 1 281 ? -30.996 3.211 26.173 1.00 88.44 281 GLY A C 1
ATOM 2208 O O . GLY A 1 281 ? -30.919 2.198 26.874 1.00 88.44 281 GLY A O 1
ATOM 2209 N N . ALA A 1 282 ? -30.195 3.421 25.127 1.00 94.62 282 ALA A N 1
ATOM 2210 C CA . ALA A 1 282 ? -29.081 2.559 24.747 1.00 94.62 282 ALA A CA 1
ATOM 2211 C C . ALA A 1 282 ? -27.734 3.257 24.972 1.00 94.62 282 ALA A C 1
ATOM 2213 O O . ALA A 1 282 ? -27.614 4.483 24.916 1.00 94.62 282 ALA A O 1
ATOM 2214 N N . VAL A 1 283 ? -26.682 2.473 25.215 1.00 96.75 283 VAL A N 1
ATOM 2215 C CA . VAL A 1 283 ? -25.332 3.030 25.341 1.00 96.75 283 VAL A CA 1
ATOM 2216 C C . VAL A 1 283 ? -24.819 3.476 23.971 1.00 96.75 283 VAL A C 1
ATOM 2218 O O . VAL A 1 283 ? -24.672 2.675 23.047 1.00 96.75 283 VAL A O 1
ATOM 2221 N N . SER A 1 284 ? -24.506 4.765 23.855 1.00 94.62 284 SER A N 1
ATOM 2222 C CA . SER A 1 284 ? -23.864 5.349 22.676 1.00 94.62 284 SER A CA 1
ATOM 2223 C C . SER A 1 284 ? -22.359 5.077 22.711 1.00 94.62 284 SER A C 1
ATOM 2225 O O . SER A 1 284 ? -21.786 4.562 21.748 1.00 94.62 284 SER A O 1
ATOM 2227 N N . TYR A 1 285 ? -21.716 5.342 23.854 1.00 96.00 285 TYR A N 1
ATOM 2228 C CA . TYR A 1 285 ? -20.331 4.945 24.085 1.00 96.00 285 TYR A CA 1
ATOM 2229 C C . TYR A 1 285 ? -20.003 4.734 25.562 1.00 96.00 285 TYR A C 1
ATOM 2231 O O . TYR A 1 285 ? -20.647 5.282 26.456 1.00 96.00 285 TYR A O 1
ATOM 2239 N N . LEU A 1 286 ? -18.921 3.992 25.794 1.00 96.56 286 LEU A N 1
ATOM 2240 C CA . LEU A 1 286 ? -18.234 3.888 27.076 1.00 96.56 286 LEU A CA 1
ATOM 2241 C C . LEU A 1 286 ? -16.760 4.203 26.843 1.00 96.56 286 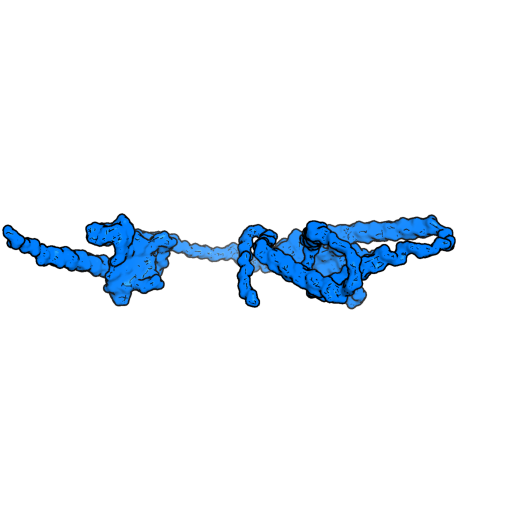LEU A C 1
ATOM 2243 O O . LEU A 1 286 ? -16.068 3.461 26.140 1.00 96.56 286 LEU A O 1
ATOM 2247 N N . ARG A 1 287 ? -16.294 5.307 27.427 1.00 96.81 287 ARG A N 1
ATOM 2248 C CA . ARG A 1 287 ? -14.927 5.804 27.280 1.00 96.81 287 ARG A CA 1
ATOM 2249 C C . ARG A 1 287 ? -14.193 5.786 28.613 1.00 96.81 287 ARG A C 1
ATOM 2251 O O . ARG A 1 287 ? -14.731 6.208 29.633 1.00 96.81 287 ARG A O 1
ATOM 2258 N N . VAL A 1 288 ? -12.935 5.363 28.569 1.00 96.75 288 VAL A N 1
ATOM 2259 C CA . VAL A 1 288 ? -12.011 5.346 29.701 1.00 96.75 288 VAL A CA 1
ATOM 2260 C C . VAL A 1 288 ? -10.842 6.290 29.420 1.00 96.75 288 VAL A C 1
ATOM 2262 O O . VAL A 1 288 ? -10.082 6.090 28.473 1.00 96.75 288 VAL A O 1
ATOM 2265 N N . GLY A 1 289 ? -10.698 7.326 30.241 1.00 93.81 289 GLY A N 1
ATOM 2266 C CA . GLY A 1 289 ? -9.708 8.392 30.110 1.00 93.81 289 GLY A CA 1
ATOM 2267 C C . GLY A 1 289 ? -10.317 9.752 29.749 1.00 93.81 289 GLY A C 1
ATOM 2268 O O . GLY A 1 289 ? -11.498 10.014 29.979 1.00 93.81 289 GLY A O 1
ATOM 2269 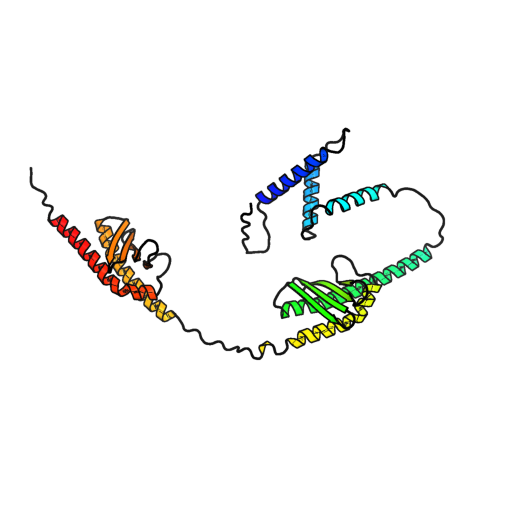N N . GLY A 1 290 ? -9.468 10.644 29.232 1.00 85.69 290 GLY A N 1
ATOM 2270 C CA . GLY A 1 290 ? -9.853 11.978 28.762 1.00 85.69 290 GLY A CA 1
ATOM 2271 C C . GLY A 1 290 ? -10.396 11.977 27.329 1.00 85.69 290 GLY A C 1
ATOM 2272 O O . GLY A 1 290 ? -10.913 10.971 26.847 1.00 85.69 290 GLY A O 1
ATOM 2273 N N . SER A 1 291 ? -10.258 13.108 26.633 1.00 80.12 291 SER A N 1
ATOM 2274 C CA . SER A 1 291 ? -10.719 13.276 25.246 1.00 80.12 291 SER A CA 1
ATOM 2275 C C . SER A 1 291 ? -10.149 12.223 24.289 1.00 80.12 291 SER A C 1
ATOM 2277 O O . SER A 1 291 ? -10.903 11.683 23.483 1.00 80.12 291 SER A O 1
ATOM 2279 N N . ASP A 1 292 ? -8.878 11.860 24.481 1.00 84.62 292 ASP A N 1
ATOM 2280 C CA . ASP A 1 292 ? -8.146 10.829 23.726 1.00 84.62 292 ASP A CA 1
ATOM 2281 C C . ASP A 1 292 ? -8.210 9.441 24.398 1.00 84.62 292 ASP A C 1
ATOM 2283 O O . ASP A 1 292 ? -7.336 8.593 24.224 1.00 84.62 292 ASP A O 1
ATOM 2287 N N . GLY A 1 293 ? -9.217 9.228 25.251 1.00 88.69 293 GLY A N 1
ATOM 2288 C CA . GLY A 1 293 ? -9.415 7.991 25.996 1.00 88.69 293 GLY A CA 1
ATOM 2289 C C . GLY A 1 293 ? -9.790 6.797 25.116 1.00 88.69 293 GLY A C 1
ATOM 2290 O O . GLY A 1 293 ? -10.209 6.925 23.967 1.00 88.69 293 GLY A O 1
ATOM 2291 N N . THR A 1 294 ? -9.683 5.604 25.693 1.00 93.88 294 THR A N 1
ATOM 2292 C CA . THR A 1 294 ? -10.064 4.352 25.031 1.00 93.88 294 THR A CA 1
ATOM 2293 C C . THR A 1 294 ? -11.577 4.184 25.033 1.00 93.88 294 THR A C 1
ATOM 2295 O O . THR A 1 294 ? -12.207 4.255 26.086 1.00 93.88 294 THR A O 1
ATOM 2298 N N . TYR A 1 295 ? -12.158 3.890 23.872 1.00 95.50 295 TYR A N 1
ATOM 2299 C CA . TYR A 1 295 ? -13.572 3.547 23.747 1.00 95.50 295 TYR A CA 1
ATOM 2300 C C . TYR A 1 295 ? -13.761 2.031 23.841 1.00 95.50 295 TYR A C 1
ATOM 2302 O O . TYR A 1 295 ? -13.485 1.318 22.882 1.00 95.50 295 TYR A O 1
ATOM 2310 N N . LEU A 1 296 ? -14.245 1.538 24.984 1.00 94.12 296 LEU A N 1
ATOM 2311 C CA . LEU A 1 296 ? -14.634 0.128 25.145 1.00 94.12 296 LEU A CA 1
ATOM 2312 C C . LEU A 1 296 ? -15.903 -0.200 24.357 1.00 94.12 296 LEU A C 1
ATOM 2314 O O . LEU A 1 296 ? -16.056 -1.305 23.845 1.00 94.12 296 LEU A O 1
ATOM 2318 N N . ILE A 1 297 ? -16.792 0.785 24.244 1.00 95.12 297 ILE A N 1
ATOM 2319 C CA . ILE A 1 297 ? -17.968 0.748 23.386 1.00 95.12 297 ILE A CA 1
ATOM 2320 C C . ILE A 1 297 ? -17.878 1.954 22.460 1.00 95.12 297 ILE A C 1
ATOM 2322 O O . ILE A 1 297 ? -17.774 3.090 22.925 1.00 95.12 297 ILE A O 1
ATOM 2326 N N . SER A 1 298 ? -17.937 1.697 21.159 1.00 90.81 298 SER A N 1
ATOM 2327 C CA . SER A 1 298 ? -17.968 2.707 20.106 1.00 90.81 298 SER A CA 1
ATOM 2328 C C . SER A 1 298 ? -18.934 2.268 19.008 1.00 90.81 298 SER A C 1
ATOM 2330 O O . SER A 1 298 ? -19.224 1.077 18.852 1.00 90.81 298 SER A O 1
ATOM 2332 N N . GLN A 1 299 ? -19.439 3.249 18.267 1.00 83.50 299 GLN A N 1
ATOM 2333 C CA . GLN A 1 299 ? -20.233 3.061 17.052 1.00 83.50 299 GLN A CA 1
ATOM 2334 C C . GLN A 1 299 ? -19.371 3.015 15.780 1.00 83.50 299 GLN A C 1
ATOM 2336 O O . GLN A 1 299 ? -19.859 2.627 14.726 1.00 83.50 299 GLN A O 1
ATOM 2341 N N . TYR A 1 300 ? -18.101 3.423 15.871 1.00 83.31 300 TYR A N 1
ATOM 2342 C CA . TYR A 1 300 ? -17.221 3.579 14.710 1.00 83.31 300 TYR A CA 1
ATOM 2343 C C . TYR A 1 300 ? -16.268 2.401 14.517 1.00 83.31 300 TYR A C 1
ATOM 2345 O O . TYR A 1 300 ? -15.950 2.044 13.386 1.00 83.31 300 TYR A O 1
ATOM 2353 N N . SER A 1 301 ? -15.793 1.802 15.608 1.00 81.88 301 SER A N 1
ATOM 2354 C CA . SER A 1 301 ? -14.815 0.716 15.546 1.00 81.88 301 SER A CA 1
ATOM 2355 C C . SER A 1 301 ? -14.738 -0.058 16.864 1.00 81.88 301 SER A C 1
ATOM 2357 O O . SER A 1 301 ? -14.933 0.528 17.931 1.00 81.88 301 SER A O 1
ATOM 2359 N N . PRO A 1 302 ? -14.450 -1.372 16.827 1.00 86.56 302 PRO A N 1
ATOM 2360 C CA . PRO A 1 302 ? -14.180 -2.131 18.040 1.00 86.56 302 PRO A CA 1
ATOM 2361 C C . PRO A 1 302 ? -12.854 -1.677 18.682 1.00 86.56 302 PRO A C 1
ATOM 2363 O O . PRO A 1 302 ? -11.919 -1.312 17.961 1.00 86.56 302 PRO A O 1
ATOM 2366 N N . PRO A 1 303 ? -12.727 -1.735 20.020 1.00 89.75 303 PRO A N 1
ATOM 2367 C CA . PRO A 1 303 ? -11.458 -1.478 20.702 1.00 89.75 303 PRO A CA 1
ATOM 2368 C C . PRO A 1 303 ? -10.365 -2.478 20.295 1.00 89.75 303 PRO A C 1
ATOM 2370 O O . PRO A 1 303 ? -10.623 -3.539 19.722 1.00 89.75 303 PRO A O 1
ATOM 2373 N N . SER A 1 304 ? -9.110 -2.177 20.627 1.00 88.88 304 SER A N 1
ATOM 2374 C CA . SER A 1 304 ? -8.026 -3.151 20.477 1.00 88.88 304 SER A CA 1
ATOM 2375 C C . SER A 1 304 ? -8.123 -4.235 21.564 1.00 88.88 304 SER A C 1
ATOM 2377 O O . SER A 1 304 ? -8.503 -3.960 22.704 1.00 88.88 304 SER A O 1
ATOM 2379 N N . ALA A 1 305 ? -7.770 -5.483 21.238 1.00 84.94 305 ALA A N 1
ATOM 2380 C CA . ALA A 1 305 ? -7.800 -6.582 22.211 1.00 84.94 305 ALA A CA 1
ATOM 2381 C C . ALA A 1 305 ? -6.913 -6.341 23.459 1.00 84.94 305 ALA A C 1
ATOM 2383 O O . ALA A 1 305 ? -7.361 -6.676 24.559 1.00 84.94 305 ALA A O 1
ATOM 2384 N N . PRO A 1 306 ? -5.709 -5.731 23.354 1.00 87.44 306 PRO A N 1
ATOM 2385 C CA . PRO A 1 306 ? -4.911 -5.377 24.529 1.00 87.44 306 PRO A CA 1
ATOM 2386 C C . PRO A 1 306 ? -5.623 -4.409 25.477 1.00 87.44 306 PRO A C 1
ATOM 2388 O O . PRO A 1 306 ? -5.578 -4.606 26.690 1.00 87.44 306 PRO A O 1
ATOM 2391 N N . GLU A 1 307 ? -6.325 -3.407 24.942 1.00 91.81 307 GLU A N 1
ATOM 2392 C CA . GLU A 1 307 ? -7.054 -2.443 25.766 1.00 91.81 307 GLU A CA 1
ATOM 2393 C C . GLU A 1 307 ? -8.292 -3.061 26.420 1.00 91.81 307 GLU A C 1
ATOM 2395 O O . GLU A 1 307 ? -8.534 -2.825 27.603 1.00 91.81 307 GLU A O 1
ATOM 2400 N N . VAL A 1 308 ? -9.030 -3.918 25.699 1.00 91.88 308 VAL A N 1
ATOM 2401 C CA . VAL A 1 308 ? -10.134 -4.696 26.291 1.00 91.88 308 VAL A CA 1
ATOM 2402 C C . VAL A 1 308 ? -9.621 -5.537 27.452 1.00 91.88 308 VAL A C 1
ATOM 2404 O O . VAL A 1 308 ? -10.188 -5.481 28.537 1.00 91.88 308 VAL A O 1
ATOM 2407 N N . ARG A 1 309 ? -8.510 -6.260 27.268 1.00 91.06 309 ARG A N 1
ATOM 2408 C CA . ARG A 1 309 ? -7.902 -7.069 28.333 1.00 91.06 309 ARG A CA 1
ATOM 2409 C C . ARG A 1 309 ? -7.485 -6.222 29.534 1.00 91.06 309 ARG A C 1
ATOM 2411 O O . ARG A 1 309 ? -7.692 -6.642 30.664 1.00 91.06 309 ARG A O 1
ATOM 2418 N N . ARG A 1 310 ? -6.879 -5.058 29.294 1.00 92.19 310 ARG A N 1
ATOM 2419 C CA . ARG A 1 310 ? -6.400 -4.161 30.353 1.00 92.19 310 ARG A CA 1
ATOM 2420 C C . ARG A 1 310 ? -7.542 -3.611 31.208 1.00 92.19 310 ARG A C 1
ATOM 2422 O O . ARG A 1 310 ? -7.343 -3.392 32.394 1.00 92.19 310 ARG A O 1
ATOM 2429 N N . LEU A 1 311 ? -8.695 -3.349 30.597 1.00 92.88 311 LEU A N 1
ATOM 2430 C CA . LEU A 1 311 ? -9.810 -2.640 31.226 1.00 92.88 311 LEU A CA 1
ATOM 2431 C C . LEU A 1 311 ? -10.958 -3.547 31.681 1.00 92.88 311 LEU A C 1
ATOM 2433 O O . LEU A 1 311 ? -11.783 -3.099 32.472 1.00 92.88 311 LEU A O 1
ATOM 2437 N N . ALA A 1 312 ? -11.045 -4.787 31.187 1.00 92.00 312 ALA A N 1
ATOM 2438 C CA . ALA A 1 312 ? -12.171 -5.684 31.460 1.00 92.00 312 ALA A CA 1
ATOM 2439 C C . ALA A 1 312 ? -12.422 -5.893 32.963 1.00 92.00 312 ALA A C 1
ATOM 2441 O O . ALA A 1 312 ? -13.573 -5.855 33.394 1.00 92.00 312 ALA A O 1
ATOM 2442 N N . ASP A 1 313 ? -11.361 -6.040 33.759 1.00 91.75 313 ASP A N 1
ATOM 2443 C CA . ASP A 1 313 ? -11.470 -6.261 35.207 1.00 91.75 313 ASP A CA 1
ATOM 2444 C C . ASP A 1 313 ? -11.986 -5.016 35.961 1.00 91.75 313 ASP A C 1
ATOM 2446 O O . ASP A 1 313 ? -12.663 -5.140 36.982 1.00 91.75 313 ASP A O 1
ATOM 2450 N N . ASP A 1 314 ? -11.743 -3.809 35.435 1.00 95.25 314 ASP A N 1
ATOM 2451 C CA . ASP A 1 314 ? -12.202 -2.548 36.037 1.00 95.25 314 ASP A CA 1
ATOM 2452 C C . ASP A 1 314 ? -13.692 -2.262 35.763 1.00 95.25 314 ASP A C 1
ATOM 2454 O O . ASP A 1 314 ? -14.308 -1.463 36.477 1.00 95.25 314 ASP A O 1
ATOM 2458 N N . VAL A 1 315 ? -14.303 -2.929 34.771 1.00 95.56 315 VAL A N 1
ATOM 2459 C CA . VAL A 1 315 ? -15.727 -2.749 34.427 1.00 95.56 315 VAL A CA 1
ATOM 2460 C C . VAL A 1 315 ? -16.626 -3.070 35.623 1.00 95.56 315 VAL A C 1
ATOM 2462 O O . VAL A 1 315 ? -17.599 -2.358 35.857 1.00 95.56 315 VAL A O 1
ATOM 2465 N N . GLY A 1 316 ? -16.288 -4.092 36.418 1.00 94.50 316 GLY A N 1
ATOM 2466 C CA . GLY A 1 316 ? -17.039 -4.427 37.633 1.00 94.50 316 GLY A CA 1
ATOM 2467 C C . GLY A 1 316 ? -17.059 -3.274 38.639 1.00 94.50 316 GLY A C 1
ATOM 2468 O O . GLY A 1 316 ? -18.120 -2.879 39.114 1.00 94.50 316 GLY A O 1
ATOM 2469 N N . THR A 1 317 ? -15.905 -2.649 38.870 1.00 96.75 317 THR A N 1
ATOM 2470 C CA . THR A 1 317 ? -15.786 -1.493 39.770 1.00 96.75 317 THR A CA 1
ATOM 2471 C C . THR A 1 317 ? -16.556 -0.276 39.244 1.00 96.75 317 THR A C 1
ATOM 2473 O O . THR A 1 317 ? -17.149 0.469 40.025 1.00 96.75 317 THR A O 1
ATOM 2476 N N . PHE A 1 318 ? -16.589 -0.069 37.922 1.00 97.44 318 PHE A N 1
ATOM 2477 C CA . PHE A 1 318 ? -17.410 0.979 37.307 1.00 97.44 318 PHE A CA 1
ATOM 2478 C C . PHE A 1 318 ? -18.911 0.750 37.538 1.00 97.44 318 PHE A C 1
ATOM 2480 O O . PHE A 1 318 ? -19.628 1.689 37.889 1.00 97.44 318 PHE A O 1
ATOM 2487 N N . VAL A 1 319 ? -19.378 -0.494 37.406 1.00 97.69 319 VAL A N 1
ATOM 2488 C CA . VAL A 1 319 ? -20.769 -0.876 37.695 1.00 97.69 319 VAL A CA 1
ATOM 2489 C C . VAL A 1 319 ? -21.104 -0.678 39.175 1.00 97.69 319 VAL A C 1
ATOM 2491 O O . VAL A 1 319 ? -22.168 -0.152 39.495 1.00 97.69 319 VAL A O 1
ATOM 2494 N N . ASP A 1 320 ? -20.198 -1.027 40.088 1.00 97.44 320 ASP A N 1
ATOM 2495 C CA . ASP A 1 320 ? -20.397 -0.804 41.525 1.00 97.44 320 ASP A CA 1
ATOM 2496 C C . ASP A 1 320 ? -20.526 0.689 41.862 1.00 97.44 320 ASP A C 1
ATOM 2498 O O . ASP A 1 320 ? -21.414 1.081 42.626 1.00 97.44 320 ASP A O 1
ATOM 2502 N N . ALA A 1 321 ? -19.694 1.536 41.247 1.00 97.12 321 ALA A N 1
ATOM 2503 C CA . ALA A 1 321 ? -19.771 2.987 41.398 1.00 97.12 321 ALA A CA 1
ATOM 2504 C C . ALA A 1 321 ? -21.097 3.559 40.867 1.00 97.12 321 ALA A C 1
ATOM 2506 O O . ALA A 1 321 ? -21.683 4.450 41.488 1.00 97.12 321 ALA A O 1
ATOM 2507 N N . PHE A 1 322 ? -21.600 3.024 39.753 1.00 96.38 322 PHE A N 1
ATOM 2508 C CA . PHE A 1 322 ? -22.921 3.371 39.238 1.00 96.38 322 PHE A CA 1
ATOM 2509 C C . PHE A 1 322 ? -24.044 2.950 40.193 1.00 96.38 322 PHE A C 1
ATOM 2511 O O . PHE A 1 322 ? -24.914 3.757 40.514 1.00 96.38 322 PHE A O 1
ATOM 2518 N N . ASN A 1 323 ? -24.008 1.721 40.708 1.00 95.62 323 ASN A N 1
ATOM 2519 C CA . ASN A 1 323 ? -25.022 1.224 41.638 1.00 95.62 323 ASN A CA 1
ATOM 2520 C C . ASN A 1 323 ? -25.050 2.018 42.954 1.00 95.62 323 ASN A C 1
ATOM 2522 O O . ASN A 1 323 ? -26.112 2.197 43.545 1.00 95.62 323 ASN A O 1
ATOM 2526 N N . GLU A 1 324 ? -23.897 2.486 43.441 1.00 94.31 324 GLU A N 1
ATOM 2527 C CA . GLU A 1 324 ? -23.833 3.410 44.581 1.00 94.31 324 GLU A CA 1
ATOM 2528 C C . GLU A 1 324 ? -24.461 4.766 44.242 1.00 94.31 324 GLU A C 1
ATOM 2530 O O . GLU A 1 324 ? -25.233 5.293 45.039 1.00 94.31 324 GLU A O 1
ATOM 2535 N N . HIS A 1 325 ? -24.191 5.302 43.047 1.00 91.06 325 HIS A N 1
ATOM 2536 C CA . HIS A 1 325 ? -24.807 6.546 42.589 1.00 91.06 325 HIS A CA 1
ATOM 2537 C C . HIS A 1 325 ? -26.340 6.450 42.567 1.00 91.06 325 HIS A C 1
ATOM 2539 O O . HIS A 1 325 ? -27.001 7.304 43.153 1.00 91.06 325 HIS A O 1
ATOM 2545 N N . VAL A 1 326 ? -26.902 5.382 41.989 1.00 90.62 326 VAL A N 1
ATOM 2546 C CA . VAL A 1 326 ? -28.358 5.152 41.965 1.00 90.62 326 VAL A CA 1
ATOM 2547 C C . VAL A 1 326 ? -28.936 5.031 43.380 1.00 90.62 326 VAL A C 1
ATOM 2549 O O . VAL A 1 326 ? -29.927 5.686 43.693 1.00 90.62 326 VAL A O 1
ATOM 2552 N N . ARG A 1 327 ? -28.292 4.266 44.275 1.00 87.75 327 ARG A N 1
ATOM 2553 C CA . ARG A 1 327 ? -28.730 4.149 45.681 1.00 87.75 327 ARG A CA 1
ATOM 2554 C C . ARG A 1 327 ? -28.711 5.489 46.422 1.00 87.75 327 ARG A C 1
ATOM 2556 O O . ARG A 1 327 ? -29.584 5.732 47.252 1.00 87.75 327 ARG A O 1
ATOM 2563 N N . GLY A 1 328 ? -27.743 6.356 46.124 1.00 82.94 328 GLY A N 1
ATOM 2564 C CA . GLY A 1 328 ? -27.692 7.718 46.658 1.00 82.94 328 GLY A CA 1
ATOM 2565 C C . GLY A 1 328 ? -28.902 8.556 46.237 1.00 82.94 328 GLY A C 1
ATOM 2566 O O . GLY A 1 328 ? -29.528 9.188 47.085 1.00 82.94 328 GLY A O 1
ATOM 2567 N N . LEU A 1 329 ? -29.288 8.485 44.959 1.00 83.38 329 LEU A N 1
ATOM 2568 C CA . LEU A 1 329 ? -30.467 9.188 44.433 1.00 83.38 329 LEU A CA 1
ATOM 2569 C C . LEU A 1 329 ? -31.769 8.725 45.110 1.00 83.38 329 LEU A C 1
ATOM 2571 O O . LEU A 1 329 ? -32.610 9.547 45.476 1.00 83.38 329 LEU A O 1
ATOM 2575 N N . GLU A 1 330 ? -31.932 7.416 45.323 1.00 77.25 330 GLU A N 1
ATOM 2576 C CA . GLU A 1 330 ? -33.092 6.864 46.037 1.00 77.25 330 GLU A CA 1
ATOM 2577 C C . GLU A 1 330 ? -33.139 7.317 47.506 1.00 77.25 330 GLU A C 1
ATOM 2579 O O . GLU A 1 330 ? -34.206 7.654 48.030 1.00 77.25 330 GLU A O 1
ATOM 2584 N N . ALA A 1 331 ? -31.981 7.350 48.174 1.00 73.75 331 ALA A N 1
ATOM 2585 C CA . ALA A 1 331 ? -31.874 7.789 49.559 1.00 73.75 331 ALA A CA 1
ATOM 2586 C C . ALA A 1 331 ? -32.248 9.271 49.722 1.00 73.75 331 ALA A C 1
ATOM 2588 O O . ALA A 1 331 ? -32.998 9.597 50.646 1.00 73.75 331 ALA A O 1
ATOM 2589 N N . ASP A 1 332 ? -31.807 10.147 48.817 1.00 72.56 332 ASP A N 1
ATOM 2590 C CA . ASP A 1 332 ? -32.148 11.576 48.833 1.00 72.56 332 ASP A CA 1
ATOM 2591 C C . ASP A 1 332 ? -33.662 11.801 48.683 1.00 72.56 332 ASP A C 1
ATOM 2593 O O . ASP A 1 332 ? -34.260 12.581 49.429 1.00 72.56 332 ASP A O 1
ATOM 2597 N N . LEU A 1 333 ? -34.321 11.057 47.787 1.00 72.69 333 LEU A N 1
ATOM 2598 C CA . LEU A 1 333 ? -35.775 11.134 47.606 1.00 72.69 333 LEU A CA 1
ATOM 2599 C C . LEU A 1 333 ? -36.550 10.634 48.830 1.00 72.69 333 LEU A C 1
ATOM 2601 O O . LEU A 1 333 ? -37.586 11.202 49.176 1.00 72.69 333 LEU A O 1
ATOM 2605 N N . SER A 1 334 ? -36.044 9.613 49.527 1.00 70.19 334 SER A N 1
ATOM 2606 C CA . SER A 1 334 ? -36.679 9.088 50.745 1.00 70.19 334 SER A CA 1
ATOM 2607 C C . SER A 1 334 ? -36.699 10.088 51.913 1.00 70.19 334 SER A C 1
ATOM 2609 O O . SER A 1 334 ? -37.504 9.944 52.834 1.00 70.19 334 SER A O 1
ATOM 2611 N N . GLN A 1 335 ? -35.847 11.118 51.870 1.00 71.62 335 GLN A N 1
ATOM 2612 C CA . GLN A 1 335 ? -35.808 12.197 52.862 1.00 71.62 335 GLN A CA 1
ATOM 2613 C C . GLN A 1 335 ? -36.804 13.328 52.561 1.00 71.62 335 GLN A C 1
ATOM 2615 O O . GLN A 1 335 ? -37.017 14.199 53.408 1.00 71.62 335 GLN A O 1
ATOM 2620 N N . VAL A 1 336 ? -37.451 13.322 51.390 1.00 66.81 336 VAL A N 1
ATOM 2621 C CA . VAL A 1 336 ? -38.475 14.306 51.031 1.00 66.81 336 VAL A CA 1
ATOM 2622 C C . VAL A 1 336 ? -39.818 13.894 51.635 1.00 66.81 336 VAL A C 1
ATOM 2624 O O . VAL A 1 336 ? -40.561 13.095 51.069 1.00 66.81 336 VAL A O 1
ATOM 2627 N N . SER A 1 337 ? -40.172 14.474 52.783 1.00 63.75 337 SER A N 1
ATOM 2628 C CA . SER A 1 337 ? -41.555 14.451 53.267 1.00 63.75 337 SER A CA 1
ATOM 2629 C C . SER A 1 337 ? -42.325 15.630 52.677 1.00 63.75 337 SER A C 1
ATOM 2631 O O . SER A 1 337 ? -41.976 16.783 52.943 1.00 63.75 337 SER A O 1
ATOM 2633 N N . LEU A 1 338 ? -43.396 15.368 51.927 1.00 63.34 338 LEU A N 1
ATOM 2634 C CA . LEU A 1 338 ? -44.393 16.400 51.648 1.00 63.34 338 LEU A CA 1
ATOM 2635 C C . LEU A 1 338 ? -45.093 16.709 52.974 1.00 63.34 338 LEU A C 1
ATOM 2637 O O . LEU A 1 338 ? -45.876 15.898 53.463 1.00 63.34 338 LEU A O 1
ATOM 2641 N N . GLY A 1 339 ? -44.743 17.833 53.597 1.00 57.19 339 GLY A N 1
ATOM 2642 C CA . GLY A 1 339 ? -45.438 18.303 54.788 1.00 57.19 339 GLY A CA 1
ATOM 2643 C C . GLY A 1 339 ? -46.919 18.505 54.471 1.00 57.19 339 GLY A C 1
ATOM 2644 O O . GLY A 1 339 ? -47.256 19.207 53.518 1.00 57.19 339 GLY A O 1
ATOM 2645 N N . GLU A 1 340 ? -47.798 17.886 55.257 1.00 57.09 340 GLU A N 1
ATOM 2646 C CA . GLU A 1 340 ? -49.208 18.270 55.322 1.00 57.09 340 GLU A CA 1
ATOM 2647 C C . GLU A 1 340 ? -49.303 19.624 56.037 1.00 57.09 340 GLU A C 1
ATOM 2649 O O . GLU A 1 340 ? -49.554 19.681 57.236 1.00 57.09 340 GLU A O 1
ATOM 2654 N N . ASP A 1 341 ? -49.071 20.714 55.307 1.00 53.62 341 ASP A N 1
ATOM 2655 C CA . ASP A 1 341 ? -49.483 22.050 55.734 1.00 53.62 341 ASP A CA 1
ATOM 2656 C C . ASP A 1 341 ? -50.609 22.535 54.812 1.00 53.62 341 ASP A C 1
ATOM 2658 O O . ASP A 1 341 ? -50.385 22.963 53.674 1.00 53.62 341 ASP A O 1
ATOM 2662 N N . GLY A 1 342 ? -51.833 22.433 55.337 1.00 43.97 342 GLY A N 1
ATOM 2663 C CA . GLY A 1 342 ? -53.087 22.917 54.761 1.00 43.97 342 GLY A CA 1
ATOM 2664 C C . GLY A 1 342 ? -54.255 22.720 55.713 1.00 43.97 342 GLY A C 1
ATOM 2665 O O . GLY A 1 342 ? -54.974 21.714 55.528 1.00 43.97 342 GLY A O 1
#

Organism: NCBI:txid640943

Sequence (342 aa):
MFQDVLVDSYDDTIQYTDAFLEQLLDDLEVEIEVREADENEGGGDRIDRRAGRAVAIGLFARLHRVGWVFLDSRDARGIALESLTRTMTNGSEESDEIGGTDGLEAAVDGMDDIAQRRDELAARVRAHAGEIARELAVLQGGDYGQETFDTDAGSWTLKYDAGDVQYLRFDPKSGAETYVVSSKQPPEPEPLETAMADYGAFVATYNEYVRSFDGLLEDVPDEFPEIESTAELVAERDRIVERIREVGNAMASELYRYEGDYGTYATTVSGTRWELKWDEGAVSYLRVGGSDGTYLISQYSPPSAPEVRRLADDVGTFVDAFNEHVRGLEADLSQVSLGEDG